Protein AF-A0A101GLT5-F1 (afdb_monomer)

Nearest PDB structures (foldseek):
  5gl3-assembly1_B  TM=8.221E-01  e=8.558E-07  Thermococcus onnurineus NA1
  4fc5-assembly3_C  TM=8.289E-01  e=1.499E-06  Thermococcus onnurineus NA1
  5gkx-assembly1_B  TM=8.636E-01  e=2.795E-06  Thermococcus onnurineus NA1
  5gl2-assembly3_E  TM=8.207E-01  e=1.499E-06  Thermococcus onnurineus NA1
  4dwz-assembly9_C  TM=8.161E-01  e=3.370E-06  Thermococcus onnurineus NA1

Sequence (194 aa):
MIDPSEPFKQVIPVVASDRCGRSLPRLCSPARFYEASALLEASFRPVIVTGFYVPSAGAPESDGPAGAAVLARAMKLAGRQLIVATDRWNERAVKACCQVMEVDEVLVTDEGSSVLDKRPDLVVFVERLGRACDGRYYNMRGEERWPCLWTYPTGEPTPWPACCRAGSVNGLGILLKRSGPCSRPWSPPAPSTA

Structure (mmCIF, N/CA/C/O backbone):
data_AF-A0A101GLT5-F1
#
_entry.id   AF-A0A101GLT5-F1
#
loop_
_atom_site.group_PDB
_atom_site.id
_atom_site.type_symbol
_atom_site.label_atom_id
_atom_site.label_alt_id
_atom_site.label_comp_id
_atom_site.label_asym_id
_atom_site.label_entity_id
_atom_site.label_seq_id
_atom_site.pdbx_PDB_ins_code
_atom_site.Cartn_x
_atom_site.Cartn_y
_atom_site.Cartn_z
_atom_site.occupancy
_atom_site.B_iso_or_equiv
_atom_site.auth_seq_id
_atom_site.auth_comp_id
_atom_site.auth_asym_id
_atom_site.auth_atom_id
_atom_site.pdbx_PDB_model_num
ATOM 1 N N . MET A 1 1 ? 4.254 -2.516 25.212 1.00 52.97 1 MET A N 1
ATOM 2 C CA . MET A 1 1 ? 2.879 -1.982 25.131 1.00 52.97 1 MET A CA 1
ATOM 3 C C . MET A 1 1 ? 2.982 -0.636 24.428 1.00 52.97 1 MET A C 1
ATOM 5 O O . MET A 1 1 ? 3.839 0.151 24.821 1.00 52.97 1 MET A O 1
ATOM 9 N N . ILE A 1 2 ? 2.249 -0.429 23.333 1.00 63.78 2 ILE A N 1
ATOM 10 C CA . ILE A 1 2 ? 2.274 0.841 22.588 1.00 63.78 2 ILE A CA 1
ATOM 11 C C . ILE A 1 2 ? 1.513 1.868 23.427 1.00 63.78 2 ILE A C 1
ATOM 13 O O . ILE A 1 2 ? 0.388 1.584 23.829 1.00 63.78 2 ILE A O 1
ATOM 17 N N . ASP A 1 3 ? 2.133 3.008 23.732 1.00 70.50 3 ASP A N 1
ATOM 18 C CA . ASP A 1 3 ? 1.449 4.124 24.389 1.00 70.50 3 ASP A CA 1
ATOM 19 C C . ASP A 1 3 ? 0.502 4.777 23.368 1.00 70.50 3 ASP A C 1
ATOM 21 O O . ASP A 1 3 ? 0.986 5.315 22.367 1.00 70.50 3 ASP A O 1
ATOM 25 N N . PRO A 1 4 ? -0.827 4.718 23.566 1.00 68.81 4 PRO A N 1
ATOM 26 C CA . PRO A 1 4 ? -1.782 5.259 22.606 1.00 68.81 4 PRO A CA 1
ATOM 27 C C . PRO A 1 4 ? -1.752 6.792 22.519 1.00 68.81 4 PRO A C 1
ATOM 29 O O . PRO A 1 4 ? -2.264 7.338 21.546 1.00 68.81 4 PRO A O 1
ATOM 32 N N . SER A 1 5 ? -1.153 7.490 23.491 1.00 73.81 5 SER A N 1
ATOM 33 C CA . SER A 1 5 ? -0.993 8.950 23.455 1.00 73.81 5 SER A CA 1
ATOM 34 C C . SER A 1 5 ? 0.195 9.405 22.598 1.00 73.81 5 SER A C 1
ATOM 36 O O . SER A 1 5 ? 0.185 10.514 22.068 1.00 73.81 5 SER A O 1
ATOM 38 N N . GLU A 1 6 ? 1.185 8.530 22.395 1.00 79.75 6 GLU A N 1
ATOM 39 C CA . GLU A 1 6 ? 2.363 8.780 21.557 1.00 79.75 6 GLU A CA 1
ATOM 40 C C . GLU A 1 6 ? 2.681 7.565 20.657 1.00 79.75 6 GLU A C 1
ATOM 42 O O . GLU A 1 6 ? 3.781 6.996 20.724 1.00 79.75 6 GLU A O 1
ATOM 47 N N . PRO A 1 7 ? 1.756 7.145 19.772 1.00 76.69 7 PRO A N 1
ATOM 48 C CA . PRO A 1 7 ? 1.865 5.875 19.048 1.00 76.69 7 PRO A CA 1
ATOM 49 C C . PRO A 1 7 ? 3.118 5.804 18.161 1.00 76.69 7 PRO A C 1
ATOM 51 O O . PRO A 1 7 ? 3.726 4.744 17.994 1.00 76.69 7 PRO A O 1
ATOM 54 N N . PHE A 1 8 ? 3.571 6.945 17.637 1.00 84.69 8 PHE A N 1
ATOM 55 C CA . PHE A 1 8 ? 4.730 7.010 16.748 1.00 84.69 8 PHE A CA 1
ATOM 56 C C . PHE A 1 8 ? 6.083 7.038 17.460 1.00 84.69 8 PHE A C 1
ATOM 58 O O . PHE A 1 8 ? 7.105 6.813 16.810 1.00 84.69 8 PHE A O 1
ATOM 65 N N . LYS A 1 9 ? 6.117 7.231 18.784 1.00 83.19 9 LYS A N 1
ATOM 66 C CA . LYS A 1 9 ? 7.364 7.251 19.566 1.00 83.19 9 LYS A CA 1
ATOM 67 C C . LYS A 1 9 ? 8.115 5.922 19.510 1.00 83.19 9 LYS A C 1
ATOM 69 O O . LYS A 1 9 ? 9.338 5.907 19.573 1.00 83.19 9 LYS A O 1
ATOM 74 N N . GLN A 1 10 ? 7.388 4.814 19.352 1.00 81.56 10 GLN A N 1
ATOM 75 C CA . GLN A 1 10 ? 7.966 3.473 19.216 1.00 81.56 10 GLN A CA 1
ATOM 76 C C . GLN A 1 1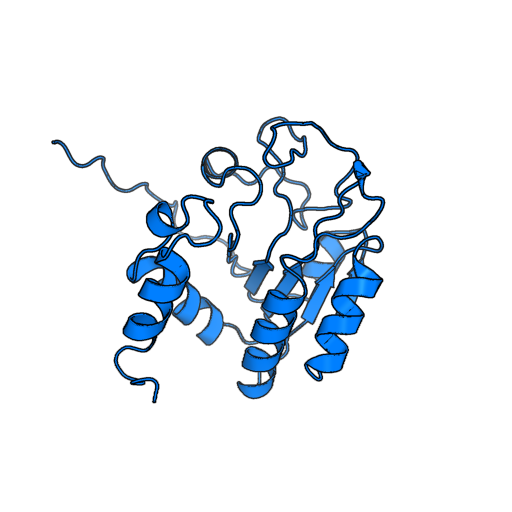0 ? 8.191 3.073 17.748 1.00 81.56 10 GLN A C 1
ATOM 78 O O . GLN A 1 10 ? 9.117 2.322 17.455 1.00 81.56 10 GLN A O 1
ATOM 83 N N . VAL A 1 11 ? 7.382 3.592 16.817 1.00 82.88 11 VAL A N 1
ATOM 84 C CA . VAL A 1 11 ? 7.443 3.231 15.388 1.00 82.88 11 VAL A CA 1
ATOM 85 C C . VAL A 1 11 ? 8.560 3.975 14.659 1.00 82.88 11 VAL A C 1
ATOM 87 O O . VAL A 1 11 ? 9.334 3.360 13.927 1.00 82.88 11 VAL A O 1
ATOM 90 N N . ILE A 1 12 ? 8.684 5.288 14.871 1.00 85.19 12 ILE A N 1
ATOM 91 C CA . ILE A 1 12 ? 9.649 6.125 14.145 1.00 85.19 12 ILE A CA 1
ATOM 92 C C . ILE A 1 12 ? 11.091 5.649 14.342 1.00 85.19 12 ILE A C 1
ATOM 94 O O . ILE A 1 12 ? 11.779 5.532 13.333 1.00 85.19 12 ILE A O 1
ATOM 98 N N . PRO A 1 13 ? 11.566 5.297 15.555 1.00 87.31 13 PRO A N 1
ATOM 99 C CA . PRO A 1 13 ? 12.925 4.781 15.723 1.00 87.31 13 PRO A CA 1
ATOM 100 C C . PRO A 1 13 ? 13.197 3.496 14.933 1.00 87.31 13 PRO A C 1
ATOM 102 O O . PRO A 1 13 ? 14.324 3.271 14.501 1.00 87.31 13 PRO A O 1
ATOM 105 N N . VAL A 1 14 ? 12.178 2.657 14.716 1.00 84.75 14 VAL A N 1
ATOM 106 C CA . VAL A 1 14 ? 12.314 1.427 13.925 1.00 84.75 14 VAL A CA 1
ATOM 107 C C . VAL A 1 14 ? 12.411 1.761 12.440 1.00 84.75 14 VAL A C 1
ATOM 109 O O . VAL A 1 14 ? 13.334 1.294 11.775 1.00 84.75 14 VAL A O 1
ATOM 112 N N . VAL A 1 15 ? 11.518 2.604 11.918 1.00 81.25 15 VAL A N 1
ATOM 113 C CA . VAL A 1 15 ? 11.525 2.988 10.493 1.00 81.25 15 VAL A CA 1
ATOM 114 C C . VAL A 1 15 ? 12.767 3.824 10.153 1.00 81.25 15 VAL A C 1
ATOM 116 O O . VAL A 1 15 ? 13.449 3.566 9.163 1.00 81.25 15 VAL A O 1
ATOM 119 N N . ALA A 1 16 ? 13.126 4.770 11.021 1.00 82.81 16 ALA A N 1
ATOM 120 C CA . ALA A 1 16 ? 14.310 5.616 10.900 1.00 82.81 16 ALA A CA 1
ATOM 121 C C . ALA A 1 16 ? 15.609 4.920 11.347 1.00 82.81 16 ALA A C 1
ATOM 123 O O . ALA A 1 16 ? 16.654 5.560 11.402 1.00 82.81 16 ALA A O 1
ATOM 124 N N . SER A 1 17 ? 15.590 3.620 11.654 1.00 83.31 17 SER A N 1
ATOM 125 C CA . SER A 1 17 ? 16.832 2.880 11.925 1.00 83.31 17 SER A CA 1
ATOM 126 C C . SER A 1 17 ? 17.682 2.666 10.670 1.00 83.31 17 SER A C 1
ATOM 128 O O . SER A 1 17 ? 18.833 2.257 10.776 1.00 83.31 17 SER A O 1
ATOM 130 N N . ASP A 1 18 ? 17.100 2.901 9.488 1.00 79.56 18 ASP A N 1
ATOM 131 C CA . ASP A 1 18 ? 17.714 2.721 8.171 1.00 79.56 18 ASP A CA 1
ATOM 132 C C . ASP A 1 18 ? 18.431 1.380 7.979 1.00 79.56 18 ASP A C 1
ATOM 134 O O . ASP A 1 18 ? 19.389 1.279 7.219 1.00 79.56 18 ASP A O 1
ATOM 138 N N . ARG A 1 19 ? 17.952 0.311 8.627 1.00 78.50 19 ARG A N 1
ATOM 139 C CA . ARG A 1 19 ? 18.536 -1.039 8.492 1.00 78.50 19 ARG A CA 1
ATOM 140 C C . ARG A 1 19 ? 18.603 -1.527 7.041 1.00 78.50 19 ARG A C 1
ATOM 142 O O . ARG A 1 19 ? 19.403 -2.398 6.728 1.00 78.50 19 ARG A O 1
ATOM 149 N N . CYS A 1 20 ? 17.760 -0.972 6.173 1.00 71.44 20 CYS A N 1
ATOM 150 C CA . CYS A 1 20 ? 17.723 -1.261 4.743 1.00 71.44 20 CYS A CA 1
ATOM 151 C C . CYS A 1 20 ? 18.688 -0.412 3.891 1.00 71.44 20 CYS A C 1
ATOM 153 O O . CYS A 1 20 ? 18.813 -0.680 2.699 1.00 71.44 20 CYS A O 1
ATOM 155 N N . GLY A 1 21 ? 19.355 0.600 4.465 1.00 73.62 21 GLY A N 1
ATOM 156 C CA . GLY A 1 21 ? 20.303 1.470 3.761 1.00 73.62 21 GLY A CA 1
ATOM 157 C C . GLY A 1 21 ? 19.666 2.354 2.685 1.00 73.62 21 GLY A C 1
ATOM 158 O O . GLY A 1 21 ? 20.317 2.684 1.695 1.00 73.62 21 GLY A O 1
ATOM 159 N N . ARG A 1 22 ? 18.387 2.718 2.842 1.00 69.75 22 ARG A N 1
ATOM 160 C CA . ARG A 1 22 ? 17.609 3.473 1.841 1.00 69.75 22 ARG A CA 1
ATOM 161 C C . ARG A 1 22 ? 17.399 4.933 2.231 1.00 69.75 22 ARG A C 1
ATOM 163 O O . ARG A 1 22 ? 16.567 5.618 1.642 1.00 69.75 22 ARG A O 1
ATOM 170 N N . SER A 1 23 ? 18.148 5.436 3.214 1.00 78.00 23 SER A N 1
ATOM 171 C CA . SER A 1 23 ? 18.022 6.808 3.707 1.00 78.00 23 SER A CA 1
ATOM 172 C C . SER A 1 23 ? 16.602 7.155 4.178 1.00 78.00 23 SER A C 1
ATOM 174 O O . SER A 1 23 ? 16.204 8.325 4.149 1.00 78.00 23 SER A O 1
ATOM 176 N N . LEU A 1 24 ? 15.858 6.163 4.689 1.00 72.38 24 LEU A N 1
ATOM 177 C CA . LEU A 1 24 ? 14.532 6.358 5.292 1.00 72.38 24 LEU A CA 1
ATOM 178 C C . LEU A 1 24 ? 14.484 7.440 6.390 1.00 72.38 24 LEU A C 1
ATOM 180 O O . LEU A 1 24 ? 13.464 8.131 6.467 1.00 72.38 24 LEU A O 1
ATOM 184 N N . PRO A 1 25 ? 15.545 7.691 7.192 1.00 78.62 25 PRO A N 1
ATOM 185 C CA . PRO A 1 25 ? 15.532 8.764 8.186 1.00 78.62 25 PRO A CA 1
ATOM 186 C C . PRO A 1 25 ? 15.252 10.141 7.584 1.00 78.62 25 PRO A C 1
ATOM 188 O O . PRO A 1 25 ? 14.633 10.976 8.233 1.00 78.62 25 PRO A O 1
ATOM 191 N N . ARG A 1 26 ? 15.638 10.379 6.321 1.00 77.50 26 ARG A N 1
ATOM 192 C CA . ARG A 1 26 ? 15.366 11.647 5.618 1.00 77.50 26 ARG A CA 1
ATOM 193 C C . ARG A 1 26 ? 13.883 11.845 5.305 1.00 77.50 26 ARG A C 1
ATOM 195 O O . ARG A 1 26 ? 13.445 12.962 5.028 1.00 77.50 26 ARG A O 1
ATOM 202 N N . LEU A 1 27 ? 13.118 10.757 5.295 1.00 71.81 27 LEU A N 1
ATOM 203 C CA . LEU A 1 27 ? 11.690 10.757 5.007 1.00 71.81 27 LEU A CA 1
ATOM 204 C C . LEU A 1 27 ? 10.837 10.662 6.279 1.00 71.81 27 LEU A C 1
ATOM 206 O O . LEU A 1 27 ? 9.679 11.083 6.252 1.00 71.81 27 LEU A O 1
ATOM 210 N N . CYS A 1 28 ? 11.420 10.196 7.385 1.00 76.25 28 CYS A N 1
ATOM 211 C CA . CYS A 1 28 ? 10.752 10.020 8.667 1.00 76.25 28 CYS A CA 1
ATOM 212 C C . CYS A 1 28 ? 10.676 11.330 9.457 1.00 76.25 28 CYS A C 1
ATOM 214 O O . CYS A 1 28 ? 11.670 11.795 10.009 1.00 76.25 28 CYS A O 1
ATOM 216 N N . SER A 1 29 ? 9.476 11.894 9.583 1.00 81.50 29 SER A N 1
ATOM 217 C CA . SER A 1 29 ? 9.197 12.950 10.559 1.00 81.50 29 SER A CA 1
ATOM 218 C C . SER A 1 29 ? 7.908 12.642 11.321 1.00 81.50 29 SER A C 1
ATOM 220 O O . SER A 1 29 ? 6.952 12.170 10.701 1.00 81.50 29 SER A O 1
ATOM 222 N N . PRO A 1 30 ? 7.828 12.927 12.637 1.00 84.12 30 PRO A N 1
ATOM 223 C CA . PRO A 1 30 ? 6.593 12.743 13.398 1.00 84.12 30 PRO A CA 1
ATOM 224 C C . PRO A 1 30 ? 5.382 13.400 12.738 1.00 84.12 30 PRO A C 1
ATOM 226 O O . PRO A 1 30 ? 4.341 12.765 12.608 1.00 84.12 30 PRO A O 1
ATOM 229 N N . ALA A 1 31 ? 5.547 14.626 12.232 1.00 83.88 31 ALA A N 1
ATOM 230 C CA . ALA A 1 31 ? 4.497 15.354 11.526 1.00 83.88 31 ALA A CA 1
ATOM 231 C C . ALA A 1 31 ? 3.902 14.551 10.355 1.00 83.88 31 ALA A C 1
ATOM 233 O O . ALA A 1 31 ? 2.687 14.421 10.272 1.00 83.88 31 ALA A O 1
ATOM 234 N N . ARG A 1 32 ? 4.735 13.925 9.510 1.00 81.62 32 ARG A N 1
ATOM 235 C CA . ARG A 1 32 ? 4.256 13.113 8.377 1.00 81.62 32 ARG A CA 1
ATOM 236 C C . ARG A 1 32 ? 3.480 11.876 8.816 1.00 81.62 32 ARG A C 1
ATOM 238 O O . ARG A 1 32 ? 2.510 11.508 8.163 1.00 81.62 32 ARG A O 1
ATOM 245 N N . PHE A 1 33 ? 3.899 11.235 9.906 1.00 83.56 33 PHE A N 1
ATOM 246 C CA . PHE A 1 33 ? 3.181 10.083 10.453 1.00 83.56 33 PHE A CA 1
ATOM 247 C C . PHE A 1 33 ? 1.809 10.491 11.002 1.00 83.56 33 PHE A C 1
ATOM 249 O O . PHE A 1 33 ? 0.818 9.832 10.693 1.00 83.56 33 PHE A O 1
ATOM 256 N N . TYR A 1 34 ? 1.729 11.603 11.741 1.00 84.00 34 TYR A N 1
ATOM 257 C CA . TYR A 1 34 ? 0.453 12.136 12.224 1.00 84.00 34 TYR A CA 1
ATOM 258 C C . TYR A 1 34 ? -0.467 12.573 11.077 1.00 84.00 34 TYR A C 1
ATOM 260 O O . TYR A 1 34 ? -1.646 12.228 11.085 1.00 84.00 34 TYR A O 1
ATOM 268 N N . GLU A 1 35 ? 0.058 13.267 10.064 1.00 84.69 35 GLU A N 1
ATOM 269 C CA . GLU A 1 35 ? -0.705 13.660 8.871 1.00 84.69 35 GLU A CA 1
ATOM 270 C C . GLU A 1 35 ? -1.263 12.441 8.124 1.00 84.69 35 GLU A C 1
ATOM 272 O O . GLU A 1 35 ? -2.448 12.409 7.785 1.00 84.69 35 GLU A O 1
ATOM 277 N N . ALA A 1 36 ? -0.436 11.413 7.907 1.00 85.06 36 ALA A N 1
ATOM 278 C CA . ALA A 1 36 ? -0.875 10.174 7.277 1.00 85.06 36 ALA A CA 1
ATOM 279 C C . ALA A 1 36 ? -1.948 9.462 8.116 1.00 85.06 36 ALA A C 1
ATOM 281 O O . ALA A 1 36 ? -2.968 9.054 7.563 1.00 85.06 36 ALA A O 1
ATOM 282 N N . SER A 1 37 ? -1.765 9.364 9.439 1.00 87.31 37 SER A N 1
ATOM 283 C CA . SER A 1 37 ? -2.755 8.766 10.350 1.00 87.31 37 SER A CA 1
ATOM 284 C C . SER A 1 37 ? -4.093 9.485 10.280 1.00 87.31 37 SER A C 1
ATOM 286 O O . SER A 1 37 ? -5.118 8.846 10.070 1.00 87.31 37 SER A O 1
ATOM 288 N N . ALA A 1 38 ? -4.087 10.817 10.365 1.00 86.50 38 ALA A N 1
ATOM 289 C CA . ALA A 1 38 ? -5.304 11.621 10.335 1.00 86.50 38 ALA A CA 1
ATOM 290 C C . ALA A 1 38 ? -6.093 11.427 9.029 1.00 86.50 38 ALA A C 1
ATOM 292 O O . ALA A 1 38 ? -7.322 11.353 9.033 1.00 86.50 38 ALA A O 1
ATOM 293 N N . LEU A 1 39 ? -5.394 11.310 7.898 1.00 87.25 39 LEU A N 1
ATOM 294 C CA . LEU A 1 39 ? -6.019 11.044 6.604 1.00 87.25 39 LEU A CA 1
ATOM 295 C C . LEU A 1 39 ? -6.605 9.629 6.524 1.00 87.25 39 LEU A C 1
ATOM 297 O O . LEU A 1 39 ? -7.715 9.467 6.015 1.00 87.25 39 LEU A O 1
ATOM 301 N N . LEU A 1 40 ? -5.898 8.624 7.051 1.00 89.75 40 LEU A N 1
ATOM 302 C CA . LEU A 1 40 ? -6.390 7.246 7.137 1.00 89.75 40 LEU A CA 1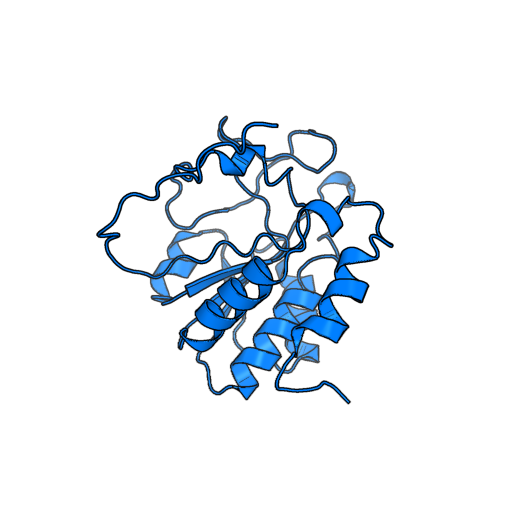
ATOM 303 C C . LEU A 1 40 ? -7.623 7.152 8.057 1.00 89.75 40 LEU A C 1
ATOM 305 O O . LEU A 1 40 ? -8.623 6.545 7.686 1.00 89.75 40 LEU A O 1
ATOM 309 N N . GLU A 1 41 ? -7.602 7.813 9.214 1.00 91.06 41 GLU A N 1
ATOM 310 C CA . GLU A 1 41 ? -8.716 7.847 10.171 1.00 91.06 41 GLU A CA 1
ATOM 311 C C . GLU A 1 41 ? -9.966 8.537 9.608 1.00 91.06 41 GLU A C 1
ATOM 313 O O . GLU A 1 41 ? -11.096 8.113 9.883 1.00 91.06 41 GLU A O 1
ATOM 318 N N . ALA A 1 42 ? -9.777 9.576 8.794 1.00 90.50 42 ALA A N 1
ATOM 319 C CA . ALA A 1 42 ? -10.859 10.314 8.149 1.00 90.50 42 ALA A CA 1
ATOM 320 C C . ALA A 1 42 ? -11.474 9.588 6.937 1.00 90.50 42 ALA A C 1
ATOM 322 O O . ALA A 1 42 ? -12.521 10.017 6.446 1.00 90.50 42 ALA A O 1
ATOM 323 N N . SER A 1 43 ? -10.840 8.523 6.437 1.00 91.56 43 SER A N 1
ATOM 324 C CA . SER A 1 43 ? -11.279 7.769 5.259 1.00 91.56 43 SER A CA 1
ATOM 325 C C . SER A 1 43 ? -12.206 6.618 5.642 1.00 91.56 43 SER A C 1
ATOM 327 O O . SER A 1 43 ? -11.910 5.822 6.530 1.00 91.56 43 SER A O 1
ATOM 329 N N . PHE A 1 44 ? -13.346 6.508 4.969 1.00 95.94 44 PHE A N 1
ATOM 330 C CA . PHE A 1 44 ? -14.266 5.380 5.091 1.00 95.94 44 PHE A CA 1
ATOM 331 C C . PHE A 1 44 ? -14.073 4.348 3.974 1.00 95.94 44 PHE A C 1
ATOM 333 O O . PHE A 1 44 ? -14.232 3.153 4.227 1.00 95.94 44 PHE A O 1
ATOM 340 N N . ARG A 1 45 ? -13.707 4.791 2.763 1.00 95.38 45 ARG A N 1
ATOM 341 C CA . ARG A 1 45 ? -13.476 3.945 1.579 1.00 95.38 45 ARG A CA 1
ATOM 342 C C . ARG A 1 45 ? -12.084 4.145 0.970 1.00 95.38 45 ARG A C 1
ATOM 344 O O . ARG A 1 45 ? -11.978 4.661 -0.150 1.00 95.38 45 ARG A O 1
ATOM 351 N N . PRO A 1 46 ? -11.012 3.733 1.669 1.00 94.38 46 PRO A N 1
ATOM 352 C CA . PRO A 1 46 ? -9.672 3.813 1.117 1.00 94.38 46 PRO A CA 1
ATOM 353 C C . PRO A 1 46 ? -9.446 2.734 0.050 1.00 94.38 46 PRO A C 1
ATOM 355 O O . PRO A 1 46 ? -9.800 1.570 0.241 1.00 94.38 46 PRO A O 1
ATOM 358 N N . VAL A 1 47 ? -8.777 3.093 -1.046 1.00 95.75 47 VAL A N 1
ATOM 359 C CA . VAL A 1 47 ? -8.162 2.123 -1.963 1.00 95.75 47 VAL A CA 1
ATOM 360 C C . VAL A 1 47 ? -6.654 2.119 -1.744 1.00 95.75 47 VAL A C 1
ATOM 362 O O . VAL A 1 47 ? -5.998 3.146 -1.910 1.00 95.75 47 VAL A O 1
ATOM 365 N N . ILE A 1 48 ? -6.098 0.961 -1.398 1.00 95.50 48 ILE A N 1
ATOM 366 C CA . ILE A 1 48 ? -4.660 0.760 -1.204 1.00 95.50 48 ILE A CA 1
ATOM 367 C C . ILE A 1 48 ? -4.088 0.132 -2.473 1.00 95.50 48 ILE A C 1
ATOM 369 O O . ILE A 1 48 ? -4.358 -1.024 -2.772 1.00 95.50 48 ILE A O 1
ATOM 373 N N . VAL A 1 49 ? -3.295 0.886 -3.224 1.00 94.25 49 VAL A N 1
ATOM 374 C CA . VAL A 1 49 ? -2.643 0.451 -4.459 1.00 94.25 49 VAL A CA 1
ATOM 375 C C . VAL A 1 49 ? -1.233 -0.039 -4.149 1.00 94.25 49 VAL A C 1
ATOM 377 O O . VAL A 1 49 ? -0.432 0.699 -3.575 1.00 94.25 49 VAL A O 1
ATOM 380 N N . THR A 1 50 ? -0.900 -1.260 -4.562 1.00 93.88 50 THR A N 1
ATOM 381 C CA . THR A 1 50 ? 0.434 -1.835 -4.349 1.00 93.88 50 THR A CA 1
ATOM 382 C C . THR A 1 50 ? 0.893 -2.707 -5.513 1.00 93.88 50 THR A C 1
ATOM 384 O O . THR A 1 50 ? 0.089 -3.138 -6.344 1.00 93.88 50 THR A O 1
ATOM 387 N N . GLY A 1 51 ? 2.194 -2.977 -5.560 1.00 90.12 51 GLY A N 1
ATOM 388 C CA . GLY A 1 51 ? 2.818 -3.897 -6.498 1.00 90.12 51 GLY A CA 1
ATOM 389 C C . GLY A 1 51 ? 3.845 -3.197 -7.374 1.00 90.12 51 GLY A C 1
ATOM 390 O O . GLY A 1 51 ? 3.548 -2.191 -8.028 1.00 90.12 51 GLY A O 1
ATOM 391 N N . PHE A 1 52 ? 5.032 -3.787 -7.433 1.00 88.06 52 PHE A N 1
ATOM 392 C CA . PHE A 1 52 ? 6.125 -3.380 -8.295 1.00 88.06 52 PHE A CA 1
ATOM 393 C C . PHE A 1 52 ? 6.695 -4.628 -8.967 1.00 88.06 52 PHE A C 1
ATOM 395 O O . PHE A 1 52 ? 7.289 -5.476 -8.317 1.00 88.06 52 PHE A O 1
ATOM 402 N N . TYR A 1 53 ? 6.506 -4.763 -10.278 1.00 86.81 53 TYR A N 1
ATOM 403 C CA . TYR A 1 53 ? 7.071 -5.888 -11.017 1.00 86.81 53 TYR A CA 1
ATOM 404 C C . TYR A 1 53 ? 8.522 -5.599 -11.414 1.00 86.81 53 TYR A C 1
ATOM 406 O O . TYR A 1 53 ? 8.822 -4.511 -11.910 1.00 86.81 53 TYR A O 1
ATOM 414 N N . VAL A 1 54 ? 9.415 -6.578 -11.247 1.00 83.81 54 VAL A N 1
ATOM 415 C CA . VAL A 1 54 ? 10.840 -6.463 -11.579 1.00 83.81 54 VAL A CA 1
ATOM 416 C C . VAL A 1 54 ? 11.158 -7.348 -12.796 1.00 83.81 54 VAL A C 1
ATOM 418 O O . VAL A 1 54 ? 11.451 -8.534 -12.635 1.00 83.81 54 VAL A O 1
ATOM 421 N N . PRO A 1 55 ? 11.187 -6.795 -14.031 1.00 81.56 55 PRO A N 1
ATOM 422 C CA . PRO A 1 55 ? 11.364 -7.586 -15.255 1.00 81.56 55 PRO A CA 1
ATOM 423 C C . PRO A 1 55 ? 12.595 -8.496 -15.275 1.00 81.56 55 PRO A C 1
ATOM 425 O O . PRO A 1 55 ? 12.495 -9.647 -15.676 1.00 81.56 55 PRO A O 1
ATOM 428 N N . SER A 1 56 ? 13.746 -8.016 -14.794 1.00 81.19 56 SER A N 1
ATOM 429 C CA . SER A 1 56 ? 14.984 -8.812 -14.741 1.00 81.19 56 SER A CA 1
ATOM 430 C C . SER A 1 56 ? 14.910 -10.022 -13.811 1.00 81.19 56 SER A C 1
ATOM 432 O O . SER A 1 56 ? 15.709 -10.934 -13.966 1.00 81.19 56 SER A O 1
ATOM 434 N N . ALA A 1 57 ? 14.006 -10.008 -12.830 1.00 85.31 57 ALA A N 1
ATOM 435 C CA . ALA A 1 57 ? 13.767 -11.136 -11.935 1.00 85.31 57 ALA A CA 1
ATOM 436 C C . ALA A 1 57 ? 12.601 -12.017 -12.416 1.00 85.31 57 ALA A C 1
ATOM 438 O O . ALA A 1 57 ? 12.391 -13.095 -11.870 1.00 85.31 57 ALA A O 1
ATOM 439 N N . GLY A 1 58 ? 11.823 -11.557 -13.406 1.00 88.19 58 GLY A N 1
ATOM 440 C CA . GLY A 1 58 ? 10.599 -12.230 -13.840 1.00 88.19 58 GLY A CA 1
ATOM 441 C C . GLY A 1 58 ? 9.546 -12.352 -12.732 1.00 88.19 58 GLY A C 1
ATOM 442 O O . GLY A 1 58 ? 8.747 -13.285 -12.757 1.00 88.19 58 GLY A O 1
ATOM 443 N N . ALA A 1 59 ? 9.578 -11.463 -11.731 1.00 89.56 59 ALA A N 1
ATOM 444 C CA . ALA A 1 59 ? 8.797 -11.598 -10.506 1.00 89.56 59 ALA A CA 1
ATOM 445 C C . ALA A 1 59 ? 8.383 -10.236 -9.912 1.00 89.56 59 ALA A C 1
ATOM 447 O O . ALA A 1 59 ? 9.066 -9.231 -10.141 1.00 89.56 59 ALA A O 1
ATOM 448 N N . PRO A 1 60 ? 7.284 -10.192 -9.133 1.00 90.00 60 PRO A N 1
ATOM 449 C CA . PRO A 1 60 ? 6.973 -9.078 -8.242 1.00 90.00 60 PRO A CA 1
ATOM 450 C C . PRO A 1 60 ? 8.077 -8.844 -7.215 1.00 90.00 60 PRO A C 1
ATOM 452 O O . PRO A 1 60 ? 8.669 -9.793 -6.700 1.00 90.00 60 PRO A O 1
ATOM 455 N N . GLU A 1 61 ? 8.295 -7.582 -6.875 1.00 86.94 61 GLU A N 1
ATOM 456 C CA . GLU A 1 61 ? 9.010 -7.201 -5.670 1.00 86.94 61 GLU A CA 1
ATOM 457 C C . GLU A 1 61 ? 8.227 -7.675 -4.438 1.00 86.94 61 GLU A C 1
ATOM 459 O O . GLU A 1 61 ? 6.993 -7.725 -4.413 1.00 86.94 61 GLU A O 1
ATOM 464 N N . SER A 1 62 ? 8.982 -8.072 -3.422 1.00 86.56 62 SER A N 1
ATOM 465 C CA . SER A 1 62 ? 8.453 -8.543 -2.144 1.00 86.56 62 SER A CA 1
ATOM 466 C C . SER A 1 62 ? 8.058 -7.391 -1.219 1.00 86.56 62 SER A C 1
ATOM 468 O O . SER A 1 62 ? 7.154 -7.532 -0.391 1.00 86.56 62 SER A O 1
ATOM 470 N N . ASP A 1 63 ? 8.725 -6.249 -1.381 1.00 83.38 63 ASP A N 1
ATOM 471 C CA . ASP A 1 63 ? 8.389 -4.997 -0.722 1.00 83.38 63 ASP A CA 1
ATOM 472 C C . ASP A 1 63 ? 7.067 -4.450 -1.286 1.00 83.38 63 ASP A C 1
ATOM 474 O O . ASP A 1 63 ? 6.841 -4.458 -2.496 1.00 83.38 63 ASP A O 1
ATOM 478 N N . GLY A 1 64 ? 6.152 -4.030 -0.411 1.00 90.06 64 GLY A N 1
ATOM 479 C CA . GLY A 1 64 ? 4.815 -3.566 -0.797 1.00 90.06 64 GLY A CA 1
ATOM 480 C C . GLY A 1 64 ? 3.658 -4.480 -0.391 1.00 90.06 64 GLY A C 1
ATOM 481 O O . GLY A 1 64 ? 2.942 -4.118 0.549 1.00 90.06 64 GLY A O 1
ATOM 482 N N . PRO A 1 65 ? 3.448 -5.645 -1.045 1.00 94.50 65 PRO A N 1
ATOM 483 C CA . PRO A 1 65 ? 2.263 -6.485 -0.843 1.00 94.50 65 PRO A CA 1
ATOM 484 C C . PRO A 1 65 ? 1.964 -6.814 0.624 1.00 94.50 65 PRO A C 1
ATOM 486 O O . PRO A 1 65 ? 0.822 -6.690 1.068 1.00 94.50 65 PRO A O 1
ATOM 489 N N . ALA A 1 66 ? 2.992 -7.162 1.403 1.00 94.50 66 ALA A N 1
ATOM 490 C CA . ALA A 1 66 ? 2.834 -7.457 2.825 1.00 94.50 66 ALA A CA 1
ATOM 491 C C . ALA A 1 66 ? 2.412 -6.215 3.631 1.00 94.50 66 ALA A C 1
ATOM 493 O O . ALA A 1 66 ? 1.477 -6.282 4.428 1.00 94.50 66 ALA A O 1
ATOM 494 N N . GLY A 1 67 ? 3.049 -5.063 3.393 1.00 93.00 67 GLY A N 1
ATOM 495 C CA . GLY A 1 67 ? 2.709 -3.803 4.063 1.00 93.00 67 GLY A CA 1
ATOM 496 C C . GLY A 1 67 ? 1.302 -3.311 3.714 1.00 93.00 67 GLY A C 1
ATOM 497 O O . GLY A 1 67 ? 0.560 -2.875 4.595 1.00 93.00 67 GLY A O 1
ATOM 498 N N . ALA A 1 68 ? 0.900 -3.450 2.450 1.00 95.88 68 ALA A N 1
ATOM 499 C CA . ALA A 1 68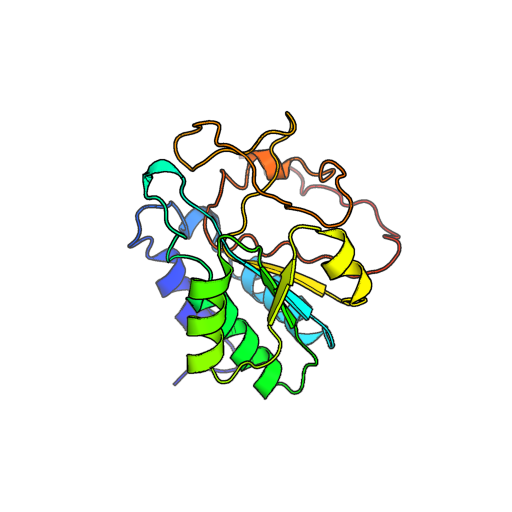 ? -0.444 -3.126 1.986 1.00 95.88 68 ALA A CA 1
ATOM 500 C C . ALA A 1 68 ? -1.507 -4.020 2.641 1.00 95.88 68 ALA A C 1
ATOM 502 O O . ALA A 1 68 ? -2.524 -3.511 3.105 1.00 95.88 68 ALA A O 1
ATOM 503 N N . ALA A 1 69 ? -1.255 -5.329 2.741 1.00 97.44 69 ALA A N 1
ATOM 504 C CA . ALA A 1 69 ? -2.164 -6.268 3.395 1.00 97.44 69 ALA A CA 1
ATOM 505 C C . ALA A 1 69 ? -2.299 -6.000 4.907 1.00 97.44 69 ALA A C 1
ATOM 507 O O . ALA A 1 69 ? -3.402 -6.070 5.448 1.00 97.44 69 ALA A O 1
ATOM 508 N N . VAL A 1 70 ? -1.208 -5.631 5.592 1.00 96.69 70 VAL A N 1
ATOM 509 C CA . VAL A 1 70 ? -1.241 -5.222 7.009 1.00 96.69 70 VAL A CA 1
ATOM 510 C C . VAL A 1 70 ? -2.056 -3.941 7.200 1.00 96.69 70 VAL A C 1
ATOM 512 O O . VAL A 1 70 ? -2.917 -3.889 8.081 1.00 96.69 70 VAL A O 1
ATOM 515 N N . LEU A 1 71 ? -1.837 -2.927 6.358 1.00 95.44 71 LEU A N 1
ATOM 516 C CA . LEU A 1 71 ? -2.616 -1.688 6.399 1.00 95.44 71 LEU A CA 1
ATOM 517 C C . LEU A 1 71 ? -4.102 -1.948 6.105 1.00 95.44 71 LEU A C 1
ATOM 519 O O . LEU A 1 71 ? -4.974 -1.415 6.790 1.00 95.44 71 LEU A O 1
ATOM 523 N N . ALA A 1 72 ? -4.394 -2.809 5.130 1.00 97.56 72 ALA A N 1
ATOM 524 C CA . ALA A 1 72 ? -5.749 -3.224 4.800 1.00 97.56 72 ALA A CA 1
ATOM 525 C C . ALA A 1 72 ? -6.425 -3.939 5.981 1.00 97.56 72 ALA A C 1
ATOM 527 O O . ALA A 1 72 ? -7.528 -3.568 6.370 1.00 97.56 72 ALA A O 1
ATOM 528 N N . ARG A 1 73 ? -5.755 -4.894 6.637 1.00 97.75 73 ARG A N 1
ATOM 529 C CA . ARG A 1 73 ? -6.270 -5.536 7.861 1.00 97.75 73 ARG A CA 1
ATOM 530 C C . ARG A 1 73 ? -6.616 -4.502 8.931 1.00 97.75 73 ARG A C 1
ATOM 532 O O . ARG A 1 73 ? -7.705 -4.564 9.496 1.00 97.75 73 ARG A O 1
ATOM 539 N N . ALA A 1 74 ? -5.725 -3.545 9.195 1.00 95.75 74 ALA A N 1
ATOM 540 C CA . ALA A 1 74 ? -5.962 -2.503 10.194 1.00 95.75 74 ALA A CA 1
ATOM 541 C C . ALA A 1 74 ? -7.212 -1.665 9.866 1.00 95.75 74 ALA A C 1
ATOM 543 O O . ALA A 1 74 ? -8.056 -1.440 10.732 1.00 95.75 74 ALA A O 1
ATOM 544 N N . MET A 1 75 ? -7.381 -1.282 8.601 1.00 95.88 75 MET A N 1
ATOM 545 C CA . MET A 1 75 ? -8.562 -0.560 8.119 1.00 95.88 75 MET A CA 1
ATOM 546 C C . MET A 1 75 ? -9.849 -1.396 8.199 1.00 95.88 75 MET A C 1
ATOM 548 O O . MET A 1 75 ? -10.884 -0.880 8.620 1.00 95.88 75 MET A O 1
ATOM 552 N N . LYS A 1 76 ? -9.793 -2.694 7.864 1.00 97.06 76 LYS A N 1
ATOM 553 C CA . LYS A 1 76 ? -10.925 -3.628 8.008 1.00 97.06 76 LYS A CA 1
ATOM 554 C C . LYS A 1 76 ? -11.365 -3.715 9.470 1.00 97.06 76 LYS A C 1
ATOM 556 O O . LYS A 1 76 ? -12.549 -3.578 9.763 1.00 97.06 76 LYS A O 1
ATOM 561 N N . LEU A 1 77 ? -10.413 -3.873 10.392 1.00 96.69 77 LEU A N 1
ATOM 562 C CA . LEU A 1 77 ? -10.672 -3.910 11.837 1.00 96.69 77 LEU A CA 1
ATOM 563 C C . LEU A 1 77 ? -11.221 -2.580 12.376 1.00 96.69 77 LEU A C 1
ATOM 565 O O . LEU A 1 77 ? -12.011 -2.582 13.315 1.00 96.69 77 LEU A O 1
ATOM 569 N N . ALA A 1 78 ? -10.862 -1.455 11.754 1.00 95.69 78 ALA A N 1
ATOM 570 C CA . ALA A 1 78 ? -11.413 -0.134 12.051 1.00 95.69 78 ALA A CA 1
ATOM 571 C C . ALA A 1 78 ? -12.780 0.141 11.381 1.00 95.69 78 ALA A C 1
ATOM 573 O O . ALA A 1 78 ? -13.234 1.287 11.375 1.00 95.69 78 ALA A O 1
ATOM 574 N N . GLY A 1 79 ? -13.423 -0.877 10.793 1.00 96.88 79 GLY A N 1
ATOM 575 C CA . GLY A 1 79 ? -14.764 -0.788 10.208 1.00 96.88 79 GLY A CA 1
ATOM 576 C C . GLY A 1 79 ? -14.833 -0.074 8.855 1.00 96.88 79 GLY A C 1
ATOM 577 O O . GLY A 1 79 ? -15.892 0.437 8.492 1.00 96.88 79 GLY A O 1
ATOM 578 N N . ARG A 1 80 ? -13.718 0.012 8.115 1.00 96.62 80 ARG A N 1
ATOM 579 C CA . ARG A 1 80 ? -13.651 0.720 6.824 1.00 96.62 80 ARG A CA 1
ATOM 580 C C . ARG A 1 80 ? -13.989 -0.199 5.649 1.00 96.62 80 ARG A C 1
ATOM 582 O O . ARG A 1 80 ? -13.651 -1.381 5.651 1.00 96.62 80 ARG A O 1
ATOM 589 N N . GLN A 1 81 ? -14.613 0.365 4.615 1.00 96.50 81 GLN A N 1
ATOM 590 C CA . GLN A 1 81 ? -14.905 -0.306 3.344 1.00 96.50 81 GLN A CA 1
ATOM 591 C C . GLN A 1 81 ? -13.729 -0.142 2.375 1.00 96.50 81 GLN A C 1
ATOM 593 O O . GLN A 1 81 ? -13.761 0.685 1.466 1.00 96.50 81 GLN A O 1
ATOM 598 N N . LEU A 1 82 ? -12.662 -0.900 2.596 1.00 96.06 82 LEU A N 1
ATOM 599 C CA . LEU A 1 82 ? -11.439 -0.783 1.804 1.00 96.06 82 LEU A CA 1
ATOM 600 C C . LEU A 1 82 ? -11.412 -1.707 0.584 1.00 96.06 82 LEU A C 1
ATOM 602 O O . LEU A 1 82 ? -12.081 -2.737 0.556 1.00 96.06 82 LEU A O 1
ATOM 606 N N . ILE A 1 83 ? -10.543 -1.373 -0.369 1.00 97.69 83 ILE A N 1
ATOM 607 C CA . ILE A 1 83 ? -10.128 -2.263 -1.462 1.00 97.69 83 ILE A CA 1
ATOM 608 C C . ILE A 1 83 ? -8.601 -2.237 -1.560 1.00 97.69 83 ILE A C 1
ATOM 610 O O . ILE A 1 83 ? -7.993 -1.167 -1.491 1.00 97.69 83 ILE A O 1
ATOM 614 N N . VAL A 1 84 ? -7.971 -3.393 -1.770 1.00 97.94 84 VAL A N 1
ATOM 615 C CA . VAL A 1 84 ? -6.567 -3.467 -2.198 1.00 97.94 84 VAL A CA 1
ATOM 616 C C . VAL A 1 84 ? -6.536 -3.588 -3.716 1.00 97.94 84 VAL A C 1
ATOM 618 O O . VAL A 1 84 ? -7.158 -4.480 -4.277 1.00 97.94 84 VAL A O 1
ATOM 621 N N . ALA A 1 85 ? -5.836 -2.693 -4.403 1.00 96.81 85 ALA A N 1
ATOM 622 C CA . ALA A 1 85 ? -5.733 -2.681 -5.855 1.00 96.81 85 ALA A CA 1
ATOM 623 C C . ALA A 1 85 ? -4.311 -3.011 -6.320 1.00 96.81 85 ALA A C 1
ATOM 625 O O . ALA A 1 85 ? -3.320 -2.550 -5.749 1.00 96.81 85 ALA A O 1
ATOM 626 N N . THR A 1 86 ? -4.212 -3.797 -7.386 1.00 95.50 86 THR A N 1
ATOM 627 C CA . THR A 1 86 ? -2.943 -4.147 -8.026 1.00 95.50 86 THR A CA 1
ATOM 628 C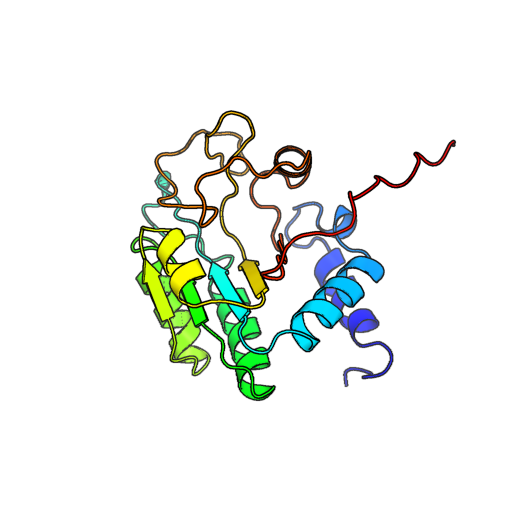 C . THR A 1 86 ? -3.147 -4.447 -9.512 1.00 95.50 86 THR A C 1
ATOM 630 O O . THR A 1 86 ? -4.274 -4.398 -10.004 1.00 95.50 86 THR A O 1
ATOM 633 N N . ASP A 1 87 ? -2.070 -4.756 -10.230 1.00 93.00 87 ASP A N 1
ATOM 634 C CA . ASP A 1 87 ? -2.121 -5.195 -11.628 1.00 93.00 87 ASP A CA 1
ATOM 635 C C . ASP A 1 87 ? -1.883 -6.703 -11.781 1.00 93.00 87 ASP A C 1
ATOM 637 O O . ASP A 1 87 ? -1.485 -7.395 -10.836 1.00 93.00 87 ASP A O 1
ATOM 641 N N . ARG A 1 88 ? -2.110 -7.224 -12.993 1.00 93.88 88 ARG A N 1
ATOM 642 C CA . ARG A 1 88 ? -1.982 -8.662 -13.279 1.00 93.88 88 ARG A CA 1
ATOM 643 C C . ARG A 1 88 ? -0.602 -9.254 -12.982 1.00 93.88 88 ARG A C 1
ATOM 645 O O . ARG A 1 88 ? -0.496 -10.449 -12.723 1.00 93.88 88 ARG A O 1
ATOM 652 N N . TRP A 1 89 ? 0.466 -8.453 -13.024 1.00 92.31 89 TRP A N 1
ATOM 653 C CA . TRP A 1 89 ? 1.823 -8.949 -12.776 1.00 92.31 89 TRP A CA 1
ATOM 654 C C . TRP A 1 89 ? 2.061 -9.216 -11.295 1.00 92.31 89 TRP A C 1
ATOM 656 O O . TRP A 1 89 ? 2.807 -10.125 -10.943 1.00 92.31 89 TRP A O 1
ATOM 666 N N . ASN A 1 90 ? 1.406 -8.439 -10.436 1.00 94.25 90 ASN A N 1
ATOM 667 C CA . ASN A 1 90 ? 1.549 -8.493 -8.986 1.00 94.25 90 ASN A CA 1
ATOM 668 C C . ASN A 1 90 ? 0.420 -9.283 -8.301 1.00 94.25 90 ASN A C 1
ATOM 670 O O . ASN A 1 90 ? 0.530 -9.599 -7.115 1.00 94.25 90 ASN A O 1
ATOM 674 N N . GLU A 1 91 ? -0.631 -9.652 -9.045 1.00 95.50 91 GLU A N 1
ATOM 675 C CA . GLU A 1 91 ? -1.832 -10.342 -8.560 1.00 95.50 91 GLU A CA 1
ATOM 676 C C . GLU A 1 91 ? -1.523 -11.482 -7.585 1.00 95.50 91 GLU A C 1
ATOM 678 O O . GLU A 1 91 ? -2.065 -11.510 -6.481 1.00 95.50 91 GLU A O 1
ATOM 683 N N . ARG A 1 92 ? -0.650 -12.421 -7.976 1.00 96.00 92 ARG A N 1
ATOM 684 C CA . ARG A 1 92 ? -0.365 -13.614 -7.162 1.00 96.00 92 ARG A CA 1
ATOM 685 C C . ARG A 1 92 ? 0.229 -13.254 -5.800 1.00 96.00 92 ARG A C 1
ATOM 687 O O . ARG A 1 92 ? -0.209 -13.800 -4.792 1.00 96.00 92 ARG A O 1
ATOM 694 N N . ALA A 1 93 ? 1.191 -12.332 -5.771 1.00 96.06 93 ALA A N 1
ATOM 695 C CA . ALA A 1 93 ? 1.842 -11.901 -4.536 1.00 96.06 93 ALA A CA 1
ATOM 696 C C . ALA A 1 93 ? 0.862 -11.144 -3.627 1.00 96.06 93 ALA A C 1
ATOM 698 O O . ALA A 1 93 ? 0.746 -11.447 -2.441 1.00 96.06 93 ALA A O 1
ATOM 699 N N . VAL A 1 94 ? 0.093 -10.210 -4.196 1.00 97.56 94 VAL A N 1
ATOM 700 C CA . VAL A 1 94 ? -0.871 -9.398 -3.440 1.00 97.56 94 VAL A CA 1
ATOM 701 C C . VAL A 1 94 ? -2.014 -10.245 -2.888 1.00 97.56 94 VAL A C 1
ATOM 703 O O . VAL A 1 94 ? -2.335 -10.114 -1.707 1.00 97.56 94 VAL A O 1
ATOM 706 N N . LYS A 1 95 ? -2.595 -11.150 -3.689 1.00 97.75 95 LYS A N 1
ATOM 707 C CA . LYS A 1 95 ? -3.652 -12.061 -3.222 1.00 97.75 95 LYS A CA 1
ATOM 708 C C . LYS A 1 95 ? -3.163 -12.970 -2.099 1.00 97.75 95 LYS A C 1
ATOM 710 O O . LYS A 1 95 ? -3.882 -13.127 -1.120 1.00 97.75 95 LYS A O 1
ATOM 715 N N . ALA A 1 96 ? -1.946 -13.509 -2.194 1.00 97.50 96 ALA A N 1
ATOM 716 C CA . ALA A 1 96 ? -1.376 -14.341 -1.135 1.00 97.50 96 ALA A CA 1
ATOM 717 C C . ALA A 1 96 ? -1.231 -13.570 0.190 1.00 97.50 96 ALA A C 1
ATOM 719 O O . ALA A 1 96 ? -1.664 -14.053 1.236 1.00 97.50 96 ALA A O 1
ATOM 720 N N . CYS A 1 97 ? -0.691 -12.345 0.154 1.00 98.06 97 CYS A N 1
ATOM 721 C CA . CYS A 1 97 ? -0.585 -11.502 1.348 1.00 98.06 97 CYS A CA 1
ATOM 722 C C . CYS A 1 97 ? -1.961 -11.133 1.922 1.00 98.06 97 CYS A C 1
ATOM 724 O O . CYS A 1 97 ? -2.159 -11.210 3.134 1.00 98.06 97 CYS A O 1
ATOM 726 N N . CYS A 1 98 ? -2.921 -10.766 1.069 1.00 98.06 98 CYS A N 1
ATOM 727 C CA . CYS A 1 98 ? -4.277 -10.425 1.501 1.00 98.06 98 CYS A CA 1
ATOM 728 C C . CYS A 1 98 ? -4.999 -11.630 2.114 1.00 98.06 98 CYS A C 1
ATOM 730 O O . CYS A 1 98 ? -5.627 -11.480 3.156 1.00 98.06 98 CYS A O 1
ATOM 732 N N . GLN A 1 99 ? -4.836 -12.829 1.549 1.00 97.94 99 GLN A N 1
ATOM 733 C CA . GLN A 1 99 ? -5.415 -14.062 2.084 1.00 97.94 99 GLN A CA 1
ATOM 734 C C . GLN A 1 99 ? -4.902 -14.369 3.497 1.00 97.94 99 GLN A C 1
ATOM 736 O O . GLN A 1 99 ? -5.704 -14.628 4.390 1.00 97.94 99 GLN A O 1
ATOM 741 N N . VAL A 1 100 ? -3.584 -14.293 3.727 1.00 97.62 100 VAL A N 1
ATOM 742 C CA . VAL A 1 100 ? -2.990 -14.475 5.069 1.00 97.62 100 VAL A CA 1
ATOM 743 C C . VAL A 1 100 ? -3.520 -13.433 6.056 1.00 97.62 100 VAL A C 1
ATOM 745 O O . VAL A 1 100 ? -3.743 -13.727 7.229 1.00 97.62 100 VAL A O 1
ATOM 748 N N . MET A 1 101 ? -3.750 -12.213 5.575 1.00 97.75 101 MET A N 1
ATOM 749 C CA . MET A 1 101 ? -4.291 -11.124 6.377 1.00 97.75 101 MET A CA 1
ATOM 750 C C . MET A 1 101 ? -5.823 -11.097 6.425 1.00 97.75 101 MET A C 1
ATOM 752 O O . MET A 1 101 ? -6.359 -10.150 6.988 1.00 97.75 101 MET A O 1
ATOM 756 N N . GLU A 1 102 ? -6.532 -12.107 5.911 1.00 97.25 102 GLU A N 1
ATOM 757 C CA . GLU A 1 102 ? -8.005 -12.161 5.902 1.00 97.25 102 GLU A CA 1
ATOM 758 C C . GLU A 1 102 ? -8.632 -10.896 5.279 1.00 97.25 102 GLU A C 1
ATOM 760 O O . GLU A 1 102 ? -9.589 -10.321 5.803 1.00 97.25 102 GLU A O 1
ATOM 765 N N . VAL A 1 103 ? -8.049 -10.411 4.182 1.00 96.88 103 VAL A N 1
ATOM 766 C CA . VAL A 1 103 ? -8.539 -9.287 3.376 1.00 96.88 103 VAL A CA 1
ATOM 767 C C . VAL A 1 103 ? -9.083 -9.841 2.062 1.00 96.88 103 VAL A C 1
ATOM 769 O O . VAL A 1 103 ? -8.331 -10.373 1.249 1.00 96.88 103 VAL A O 1
ATOM 772 N N . ASP A 1 104 ? -10.391 -9.699 1.859 1.00 91.06 104 ASP A N 1
ATOM 773 C CA . ASP A 1 104 ? -11.110 -10.377 0.771 1.00 91.06 104 ASP A CA 1
ATOM 774 C C . ASP A 1 104 ? -11.174 -9.535 -0.518 1.00 91.06 104 ASP A C 1
ATOM 776 O O . ASP A 1 104 ? -11.172 -10.062 -1.630 1.00 91.06 104 ASP A O 1
ATOM 780 N N . GLU A 1 105 ? -11.189 -8.207 -0.377 1.00 93.06 105 GLU A N 1
ATOM 781 C CA . GLU A 1 105 ? -11.418 -7.262 -1.475 1.00 93.06 105 GLU A CA 1
ATOM 782 C C . GLU A 1 105 ? -10.113 -6.886 -2.191 1.00 93.06 105 GLU A C 1
ATOM 784 O O . GLU A 1 105 ? -9.468 -5.881 -1.870 1.00 93.06 105 GLU A O 1
ATOM 789 N N . VAL A 1 106 ? -9.733 -7.692 -3.190 1.00 97.38 106 VAL A N 1
ATOM 790 C CA . VAL A 1 106 ? -8.599 -7.415 -4.088 1.00 97.38 106 VAL A CA 1
ATOM 791 C C . VAL A 1 106 ? -9.086 -7.108 -5.505 1.00 97.38 106 VAL A C 1
ATOM 793 O O . VAL A 1 106 ? -9.594 -7.980 -6.209 1.00 97.38 106 VAL A O 1
ATOM 796 N N . LEU A 1 107 ? -8.871 -5.873 -5.958 1.00 97.25 107 LEU A N 1
ATOM 797 C CA . LEU A 1 107 ? -9.094 -5.438 -7.333 1.00 97.25 107 LEU A CA 1
ATOM 798 C C . LEU A 1 107 ? -7.822 -5.648 -8.164 1.00 97.25 107 LEU A C 1
ATOM 800 O O . LEU A 1 107 ? -6.822 -4.961 -7.966 1.00 97.25 107 LEU A O 1
ATOM 804 N N . VAL A 1 108 ? -7.880 -6.557 -9.134 1.00 96.44 108 VAL A N 1
ATOM 805 C CA . VAL A 1 108 ? -6.829 -6.720 -10.147 1.00 96.44 108 VAL A CA 1
ATOM 806 C C . VAL A 1 108 ? -7.262 -5.965 -11.395 1.00 96.44 108 VAL A C 1
ATOM 808 O O . VAL A 1 108 ? -8.297 -6.282 -11.978 1.00 96.44 108 VAL A O 1
ATOM 811 N N . THR A 1 109 ? -6.501 -4.945 -11.782 1.00 92.81 109 THR A N 1
ATOM 812 C CA . THR A 1 109 ? -6.787 -4.134 -12.967 1.00 92.81 109 THR A CA 1
ATOM 813 C C . THR A 1 109 ? -5.504 -3.630 -13.616 1.00 92.81 109 THR A C 1
ATOM 815 O O . THR A 1 109 ? -4.555 -3.226 -12.939 1.00 92.81 109 THR A O 1
ATOM 818 N N . ASP A 1 110 ? -5.501 -3.607 -14.944 1.00 87.62 110 ASP A N 1
ATOM 819 C CA . ASP A 1 110 ? -4.453 -2.974 -15.742 1.00 87.62 110 ASP A CA 1
ATOM 820 C C . ASP A 1 110 ? -4.805 -1.510 -16.072 1.00 87.62 110 ASP A C 1
ATOM 822 O O . ASP A 1 110 ? -3.984 -0.783 -16.628 1.00 87.62 110 ASP A O 1
ATOM 826 N N . GLU A 1 111 ? -6.001 -1.060 -15.682 1.00 84.56 111 GLU A N 1
ATOM 827 C CA . GLU A 1 111 ? -6.517 0.284 -15.907 1.00 84.56 111 GLU A CA 1
ATOM 828 C C . GLU A 1 111 ? -6.679 1.030 -14.584 1.00 84.56 111 GLU A C 1
ATOM 830 O O . GLU A 1 111 ? -7.471 0.663 -13.711 1.00 84.56 111 GLU A O 1
ATOM 835 N N . GLY A 1 112 ? -5.952 2.137 -14.439 1.00 79.12 112 GLY A N 1
ATOM 836 C CA . GLY A 1 112 ? -6.028 2.936 -13.221 1.00 79.12 112 GLY A CA 1
ATOM 837 C C . GLY A 1 112 ? -7.407 3.556 -12.981 1.00 79.12 112 GLY A C 1
ATOM 838 O O . GLY A 1 112 ? -7.799 3.710 -11.826 1.00 79.12 112 GLY A O 1
ATOM 839 N N . SER A 1 113 ? -8.161 3.880 -14.035 1.00 83.31 113 SER A N 1
ATOM 840 C CA . SER A 1 113 ? -9.532 4.412 -13.953 1.00 83.31 113 SER A CA 1
ATOM 841 C C . SER A 1 113 ? -10.454 3.511 -13.132 1.00 83.31 113 SER A C 1
ATOM 843 O O . SER A 1 113 ? -11.235 4.023 -12.330 1.00 83.31 113 SER A O 1
ATOM 845 N N . SER A 1 114 ? -10.278 2.186 -13.208 1.00 88.81 114 SER A N 1
ATOM 846 C CA . SER A 1 114 ? -11.071 1.226 -12.433 1.00 88.81 114 SER A CA 1
ATOM 847 C C . SER A 1 114 ? -10.939 1.423 -10.920 1.00 88.81 114 SER A C 1
ATOM 849 O O . SER A 1 114 ? -11.850 1.060 -10.179 1.00 88.81 114 SER A O 1
ATOM 851 N N . VAL A 1 115 ? -9.833 2.008 -10.437 1.00 87.50 115 VAL A N 1
ATOM 852 C CA . VAL A 1 115 ? -9.694 2.402 -9.026 1.00 87.50 115 VAL A CA 1
ATOM 853 C C . VAL A 1 115 ? -10.596 3.584 -8.683 1.00 87.50 115 VAL A C 1
ATOM 855 O O . VAL A 1 115 ? -11.205 3.584 -7.616 1.00 87.50 115 VAL A O 1
ATOM 858 N N . LEU A 1 116 ? -10.736 4.572 -9.570 1.00 86.06 116 LEU A N 1
ATOM 859 C CA . LEU A 1 116 ? -11.644 5.704 -9.346 1.00 86.06 116 LEU A CA 1
ATOM 860 C C . LEU A 1 116 ? -13.111 5.334 -9.522 1.00 86.06 116 LEU A C 1
ATOM 862 O O . LEU A 1 116 ? -13.954 5.922 -8.846 1.00 86.06 116 LEU A O 1
ATOM 866 N N . ASP A 1 117 ? -13.422 4.337 -10.347 1.00 91.06 117 ASP A N 1
ATOM 867 C CA . ASP A 1 117 ? -14.786 3.814 -10.489 1.00 91.06 117 ASP A CA 1
ATOM 868 C C . ASP A 1 117 ? -15.310 3.225 -9.175 1.00 91.06 117 ASP A C 1
ATOM 870 O O . ASP A 1 117 ? -16.513 3.237 -8.900 1.00 91.06 117 ASP A O 1
ATOM 874 N N . LYS A 1 118 ? -14.400 2.796 -8.290 1.00 91.50 118 LYS A N 1
ATOM 875 C CA . LYS A 1 118 ? -14.726 2.422 -6.909 1.00 91.50 118 LYS A CA 1
ATOM 876 C C . LYS A 1 118 ? -15.024 3.618 -6.012 1.00 91.50 118 LYS A C 1
ATOM 878 O O . LYS A 1 118 ? -15.297 3.408 -4.838 1.00 91.50 118 LYS A O 1
ATOM 883 N N . ARG A 1 119 ? -15.012 4.854 -6.518 1.00 90.81 119 ARG A N 1
ATOM 884 C CA . ARG A 1 119 ? -15.290 6.098 -5.778 1.00 90.81 119 ARG A CA 1
ATOM 885 C C . ARG A 1 119 ? -14.602 6.123 -4.400 1.00 90.81 119 ARG A C 1
ATOM 887 O O . ARG A 1 119 ? -15.302 6.174 -3.382 1.00 90.81 119 ARG A O 1
ATOM 894 N N . PRO A 1 120 ? -13.264 5.992 -4.354 1.00 89.06 120 PRO A N 1
ATOM 895 C CA . PRO A 1 120 ? -12.527 6.074 -3.105 1.00 89.06 120 PRO A CA 1
ATOM 896 C C . PRO A 1 120 ? -12.585 7.491 -2.546 1.00 89.06 120 PRO A C 1
ATOM 898 O O . PRO A 1 120 ? -12.439 8.455 -3.297 1.00 89.06 120 PRO A O 1
ATOM 901 N N . ASP A 1 121 ? -12.722 7.617 -1.228 1.00 89.81 121 ASP A N 1
ATOM 902 C CA . ASP A 1 121 ? -12.501 8.899 -0.546 1.00 89.81 121 ASP A CA 1
ATOM 903 C C . ASP A 1 121 ? -11.016 9.145 -0.245 1.00 89.81 121 ASP A C 1
ATOM 905 O O . ASP A 1 121 ? -10.639 10.262 0.115 1.00 89.81 121 ASP A O 1
ATOM 909 N N . LEU A 1 122 ? -10.186 8.115 -0.429 1.00 88.62 122 LEU A N 1
ATOM 910 C CA . LEU A 1 122 ? -8.748 8.128 -0.246 1.00 88.62 122 LEU A CA 1
ATOM 911 C C . LEU A 1 122 ? -8.091 7.067 -1.129 1.00 88.62 122 LEU A C 1
ATOM 913 O O . LEU A 1 122 ? -8.508 5.913 -1.141 1.00 88.62 122 LEU A O 1
ATOM 917 N N . VAL A 1 123 ? -7.022 7.432 -1.829 1.00 88.31 123 VAL A N 1
ATOM 918 C CA . VAL A 1 123 ? -6.118 6.458 -2.459 1.00 88.31 123 VAL A CA 1
ATOM 919 C C . VAL A 1 123 ? -4.808 6.468 -1.685 1.00 88.31 123 VAL A C 1
ATOM 921 O O . VAL A 1 123 ? -4.342 7.539 -1.315 1.00 88.31 123 VAL A O 1
ATOM 924 N N . VAL A 1 124 ? -4.242 5.296 -1.417 1.00 88.69 124 VAL A N 1
ATOM 925 C CA . VAL A 1 124 ? -2.966 5.105 -0.719 1.00 88.69 124 VAL A CA 1
ATOM 926 C C . VAL A 1 124 ? -2.065 4.287 -1.625 1.00 88.69 124 VAL A C 1
ATOM 928 O O . VAL A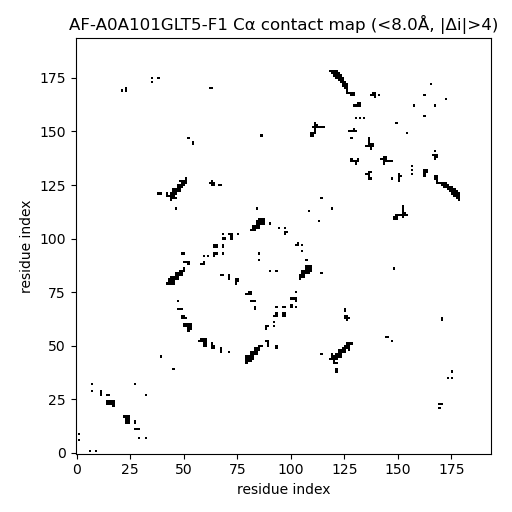 1 124 ? -2.480 3.234 -2.089 1.00 88.69 124 VAL A O 1
ATOM 931 N N . PHE A 1 125 ? -0.834 4.726 -1.858 1.00 88.69 125 PHE A N 1
ATOM 932 C CA . PHE A 1 125 ? 0.137 3.953 -2.628 1.00 88.69 125 PHE A CA 1
ATOM 933 C C . PHE A 1 125 ? 1.166 3.325 -1.688 1.00 88.69 125 PHE A C 1
ATOM 935 O O . PHE A 1 125 ? 1.704 3.991 -0.804 1.00 88.69 125 PHE A O 1
ATOM 942 N N . VAL A 1 126 ? 1.427 2.034 -1.873 1.00 90.50 126 VAL A N 1
ATOM 943 C CA . VAL A 1 126 ? 2.390 1.257 -1.086 1.00 90.50 126 VAL A CA 1
ATOM 944 C C . VAL A 1 126 ? 3.281 0.496 -2.058 1.00 90.50 126 VAL A C 1
ATOM 946 O O . VAL A 1 126 ? 2.821 -0.444 -2.697 1.00 90.50 126 VAL A O 1
ATOM 949 N N . GLU A 1 127 ? 4.536 0.921 -2.196 1.00 85.75 127 GLU A N 1
ATOM 950 C CA . GLU A 1 127 ? 5.502 0.355 -3.154 1.00 85.75 127 GLU A CA 1
ATOM 951 C C . GLU A 1 127 ? 4.921 0.204 -4.570 1.00 85.75 127 GLU A C 1
ATOM 953 O O . GLU A 1 127 ? 4.931 -0.857 -5.195 1.00 85.75 127 GLU A O 1
ATOM 958 N N . ARG A 1 128 ? 4.338 1.296 -5.069 1.00 85.06 128 ARG A N 1
ATOM 959 C CA . ARG A 1 128 ? 3.891 1.415 -6.454 1.00 85.06 128 ARG A CA 1
ATOM 960 C C . ARG A 1 128 ? 4.813 2.387 -7.171 1.00 85.06 128 ARG A C 1
ATOM 962 O O . ARG A 1 128 ? 5.079 3.471 -6.653 1.00 85.06 128 ARG A O 1
ATOM 969 N N . LEU A 1 129 ? 5.276 2.019 -8.366 1.00 77.94 129 LEU A N 1
ATOM 970 C CA . LEU A 1 129 ? 6.080 2.927 -9.180 1.00 77.94 129 LEU A CA 1
ATOM 971 C C . LEU A 1 129 ? 5.303 4.215 -9.482 1.00 77.94 129 LEU A C 1
ATOM 973 O O . LEU A 1 129 ? 4.100 4.189 -9.738 1.00 77.94 129 LEU A O 1
ATOM 977 N N . GLY A 1 130 ? 6.005 5.345 -9.444 1.00 73.38 130 GLY A N 1
ATOM 978 C CA . GLY A 1 130 ? 5.495 6.644 -9.875 1.00 73.38 130 GLY A CA 1
ATOM 979 C C . GLY A 1 130 ? 5.938 6.949 -11.302 1.00 73.38 130 GLY A C 1
ATOM 980 O O . GLY A 1 130 ? 7.016 6.527 -11.720 1.00 73.38 130 GLY A O 1
ATOM 981 N N . ARG A 1 131 ? 5.120 7.692 -12.055 1.00 70.75 131 ARG A N 1
ATOM 982 C CA . ARG A 1 131 ? 5.518 8.180 -13.381 1.00 70.75 131 ARG A CA 1
ATOM 983 C C . ARG A 1 131 ? 6.462 9.362 -13.215 1.00 70.75 131 ARG A C 1
ATOM 985 O O . ARG A 1 131 ? 6.100 10.324 -12.543 1.00 70.75 131 ARG A O 1
ATOM 992 N N . ALA A 1 132 ? 7.645 9.300 -13.811 1.00 68.56 132 ALA A N 1
ATOM 993 C CA . ALA A 1 132 ? 8.571 10.422 -13.822 1.00 68.56 132 ALA A CA 1
ATOM 994 C C . ALA A 1 132 ? 8.041 11.571 -14.699 1.00 68.56 132 ALA A C 1
ATOM 996 O O . ALA A 1 132 ? 7.072 11.431 -15.450 1.00 68.56 132 ALA A O 1
ATOM 997 N N . CYS A 1 133 ? 8.668 12.740 -14.579 1.00 68.62 133 CYS A N 1
ATOM 998 C CA . CYS A 1 133 ? 8.276 13.953 -15.302 1.00 68.62 133 CYS A CA 1
ATOM 999 C C . CYS A 1 133 ? 8.396 13.834 -16.831 1.00 68.62 133 CYS A C 1
ATOM 1001 O O . CYS A 1 133 ? 7.706 14.551 -17.548 1.00 68.62 133 CYS A O 1
ATOM 1003 N N . ASP A 1 134 ? 9.217 12.912 -17.326 1.00 70.25 134 ASP A N 1
ATOM 1004 C CA . ASP A 1 134 ? 9.348 12.562 -18.746 1.00 70.25 134 ASP A CA 1
ATOM 1005 C C . ASP A 1 134 ? 8.318 11.517 -19.221 1.00 70.25 134 ASP A C 1
ATOM 1007 O O . ASP A 1 134 ? 8.366 11.063 -20.363 1.00 70.25 134 ASP A O 1
ATOM 1011 N N . GLY A 1 135 ? 7.389 11.116 -18.348 1.00 66.94 135 GLY A N 1
ATOM 1012 C CA . GLY A 1 135 ? 6.371 10.113 -18.645 1.00 66.94 135 GLY A CA 1
ATOM 1013 C C . GLY A 1 135 ? 6.842 8.663 -18.502 1.00 66.94 135 GLY A C 1
ATOM 1014 O O . GLY A 1 135 ? 6.021 7.764 -18.685 1.00 66.94 135 GLY A O 1
ATOM 1015 N N . ARG A 1 136 ? 8.113 8.420 -18.161 1.00 67.69 136 ARG A N 1
ATOM 1016 C CA . ARG A 1 136 ? 8.707 7.079 -18.063 1.00 67.69 136 ARG A CA 1
ATOM 1017 C C . ARG A 1 136 ? 8.690 6.544 -16.631 1.00 67.69 136 ARG A C 1
ATOM 1019 O O . ARG A 1 136 ? 8.295 7.226 -15.681 1.00 67.69 136 ARG A O 1
ATOM 1026 N N . TYR A 1 137 ? 9.109 5.290 -16.493 1.00 70.50 137 TYR A N 1
ATOM 1027 C CA . TYR A 1 137 ? 9.180 4.564 -15.231 1.00 70.50 137 TYR A CA 1
ATOM 1028 C C . TYR A 1 137 ? 10.593 4.048 -15.006 1.00 70.50 137 TYR A C 1
ATOM 1030 O O . TYR A 1 137 ? 11.183 3.417 -15.884 1.00 70.5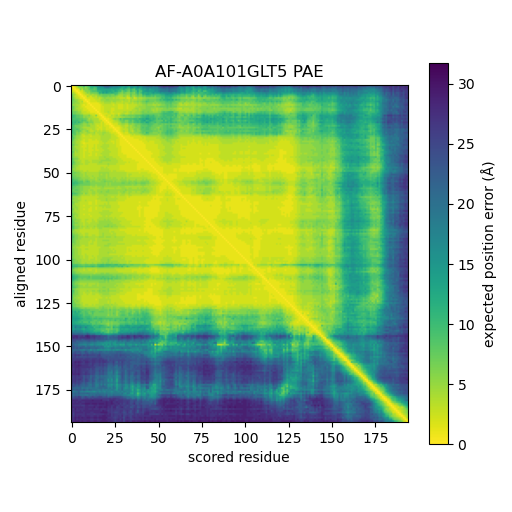0 137 TYR A O 1
ATOM 1038 N N . TYR A 1 138 ? 11.106 4.295 -13.806 1.00 68.69 138 TYR A N 1
ATOM 1039 C CA . TYR A 1 138 ? 12.483 3.988 -13.448 1.00 68.69 138 TYR A CA 1
ATOM 1040 C C . TYR A 1 138 ? 12.528 3.123 -12.199 1.00 68.69 138 TYR A C 1
ATOM 1042 O O . TYR A 1 138 ? 11.714 3.285 -11.293 1.00 68.69 138 TYR A O 1
ATOM 1050 N N . ASN A 1 139 ? 13.496 2.221 -12.107 1.00 68.75 139 ASN A N 1
ATOM 1051 C CA . ASN A 1 139 ? 13.828 1.600 -10.824 1.00 68.75 139 ASN A CA 1
ATOM 1052 C C . ASN A 1 139 ? 14.795 2.494 -10.021 1.00 68.75 139 ASN A C 1
ATOM 1054 O O . ASN A 1 139 ? 15.212 3.559 -10.478 1.00 68.75 139 ASN A O 1
ATOM 1058 N N . MET A 1 140 ? 15.205 2.038 -8.834 1.00 65.12 140 MET A N 1
ATOM 1059 C CA . MET A 1 140 ? 16.180 2.755 -7.997 1.00 65.12 140 MET A CA 1
ATOM 1060 C C . MET A 1 140 ? 17.564 2.939 -8.657 1.00 65.12 140 MET A C 1
ATOM 1062 O O . MET A 1 140 ? 18.353 3.750 -8.184 1.00 65.12 140 MET A O 1
ATOM 1066 N N . ARG A 1 141 ? 17.877 2.209 -9.741 1.00 63.22 141 ARG A N 1
ATOM 1067 C CA . ARG A 1 141 ? 19.118 2.356 -10.526 1.00 63.22 141 ARG A CA 1
ATOM 1068 C C . ARG A 1 141 ? 18.989 3.362 -11.676 1.00 63.22 141 ARG A C 1
ATOM 1070 O O . ARG A 1 141 ? 19.945 3.544 -12.420 1.00 63.22 141 ARG A O 1
ATOM 1077 N N . GLY A 1 142 ? 17.827 4.001 -11.838 1.00 62.16 142 GLY A N 1
ATOM 1078 C CA . GLY A 1 142 ? 17.563 4.907 -12.959 1.00 62.16 142 GLY A CA 1
ATOM 1079 C C . GLY A 1 142 ? 17.429 4.186 -14.303 1.00 62.16 142 GLY A C 1
ATOM 1080 O O . GLY A 1 142 ? 17.433 4.831 -15.346 1.00 62.16 142 GLY A O 1
ATOM 1081 N N . GLU A 1 143 ? 17.305 2.856 -14.295 1.00 63.75 143 GLU A N 1
ATOM 1082 C CA . GLU A 1 143 ? 17.049 2.085 -15.508 1.00 63.75 143 GLU A CA 1
ATOM 1083 C C . GLU A 1 143 ? 15.584 2.272 -15.901 1.00 63.75 143 GLU A C 1
ATOM 1085 O O . GLU A 1 143 ? 14.683 1.988 -15.102 1.00 63.75 143 GLU A O 1
ATOM 1090 N N . GLU A 1 144 ? 15.348 2.717 -17.134 1.00 59.41 144 GLU A N 1
ATOM 1091 C CA . GLU A 1 144 ? 14.020 2.681 -17.736 1.00 59.41 144 GLU A CA 1
ATOM 1092 C C . GLU A 1 144 ? 13.577 1.224 -17.863 1.00 59.41 144 GLU A C 1
ATOM 1094 O O . GLU A 1 144 ? 14.295 0.386 -18.419 1.00 59.41 144 GLU A O 1
ATOM 1099 N N . ARG A 1 145 ? 12.393 0.898 -17.343 1.00 58.03 145 ARG A N 1
ATOM 1100 C CA . ARG A 1 145 ? 11.812 -0.432 -17.531 1.00 58.03 145 ARG A CA 1
ATOM 1101 C C . ARG A 1 145 ? 10.378 -0.357 -18.047 1.00 58.03 145 ARG A C 1
ATOM 1103 O O . ARG A 1 145 ? 9.567 0.440 -17.587 1.00 58.03 145 ARG A O 1
ATOM 1110 N N . TRP A 1 146 ? 10.123 -1.241 -19.014 1.00 53.16 146 TRP A N 1
ATOM 1111 C CA . TRP A 1 146 ? 8.847 -1.602 -19.645 1.00 53.16 146 TRP A CA 1
ATOM 1112 C C . TRP A 1 146 ? 7.693 -1.865 -18.653 1.00 53.16 146 TRP A C 1
ATOM 1114 O O . TRP A 1 146 ? 7.932 -2.151 -17.481 1.00 53.16 146 TRP A O 1
ATOM 1124 N N . PRO A 1 147 ? 6.434 -1.772 -19.127 1.00 54.69 147 PRO A N 1
ATOM 1125 C CA . PRO A 1 147 ? 5.471 -0.808 -18.630 1.00 54.69 147 PRO A CA 1
ATOM 1126 C C . PRO A 1 147 ? 4.936 -1.171 -17.239 1.00 54.69 147 PRO A C 1
ATOM 1128 O O . PRO A 1 147 ? 4.364 -2.243 -17.026 1.00 54.69 147 PRO A O 1
ATOM 1131 N N . CYS A 1 148 ? 4.990 -0.207 -16.322 1.00 53.59 148 CYS A N 1
ATOM 1132 C CA . CYS A 1 148 ? 3.941 -0.103 -15.316 1.00 53.59 148 CYS A CA 1
ATOM 1133 C C . CYS A 1 148 ? 2.626 0.075 -16.059 1.00 53.59 148 CYS A C 1
ATOM 1135 O O . CYS A 1 148 ? 2.463 1.061 -16.774 1.00 53.59 148 CYS A O 1
ATOM 1137 N N . LEU A 1 149 ? 1.703 -0.871 -15.896 1.00 59.81 149 LEU A N 1
ATOM 1138 C CA . LEU A 1 149 ? 0.420 -0.822 -16.598 1.00 59.81 149 LEU A CA 1
ATOM 1139 C C . LEU A 1 149 ? -0.341 0.463 -16.257 1.00 59.81 149 LEU A C 1
ATOM 1141 O O . LEU A 1 149 ? -0.944 1.075 -17.131 1.00 59.81 149 LEU A O 1
ATOM 1145 N N . TRP A 1 150 ? -0.215 0.927 -15.009 1.00 62.34 150 TRP A N 1
ATOM 1146 C CA . TRP A 1 150 ? -0.683 2.241 -14.585 1.00 62.34 150 TRP A CA 1
ATOM 1147 C C . TRP A 1 150 ? -0.093 2.642 -13.227 1.00 62.34 150 TRP A C 1
ATOM 1149 O O . TRP A 1 150 ? 0.271 1.798 -12.402 1.00 62.34 150 TRP A O 1
ATOM 1159 N N . THR A 1 151 ? -0.033 3.950 -12.980 1.00 59.75 151 THR A N 1
ATOM 1160 C CA . THR A 1 151 ? 0.468 4.527 -11.718 1.00 59.75 151 THR A CA 1
ATOM 1161 C C . THR A 1 151 ? -0.507 5.489 -11.077 1.00 59.75 151 THR A C 1
ATOM 1163 O O . THR A 1 151 ? -0.578 5.563 -9.857 1.00 59.75 151 THR A O 1
ATOM 1166 N N . TYR A 1 152 ? -1.283 6.209 -11.886 1.00 57.19 152 TYR A N 1
ATOM 1167 C CA . TYR A 1 152 ? -2.311 7.112 -11.404 1.00 57.19 152 TYR A CA 1
ATOM 1168 C C . TYR A 1 152 ? -3.588 6.935 -12.225 1.00 57.19 152 TYR A C 1
ATOM 1170 O O . TYR A 1 152 ? -3.490 6.829 -13.450 1.00 57.19 152 TYR A O 1
ATOM 1178 N N . PRO A 1 153 ? -4.775 6.929 -11.598 1.00 52.66 153 PRO A N 1
ATOM 1179 C CA . PRO A 1 153 ? -6.010 6.604 -12.298 1.00 52.66 153 PRO A CA 1
ATOM 1180 C C . PRO A 1 153 ? -6.411 7.488 -13.478 1.00 52.66 153 PRO A C 1
ATOM 1182 O O . PRO A 1 153 ? -7.225 7.070 -14.291 1.00 52.66 153 PRO A O 1
ATOM 1185 N N . THR A 1 154 ? -5.877 8.708 -13.567 1.00 49.28 154 THR A N 1
ATOM 1186 C CA . THR A 1 154 ? -6.269 9.679 -14.600 1.00 49.28 154 THR A CA 1
ATOM 1187 C C . THR A 1 154 ? -5.266 9.809 -15.745 1.00 49.28 154 THR A C 1
ATOM 1189 O O . THR A 1 154 ? -5.497 10.597 -16.651 1.00 49.28 154 THR A O 1
ATOM 1192 N N . GLY A 1 155 ? -4.137 9.088 -15.729 1.00 48.81 155 GLY A N 1
ATOM 1193 C CA . GLY A 1 155 ? -3.119 9.187 -16.788 1.00 48.81 155 GLY A CA 1
ATOM 1194 C C . GLY A 1 155 ? -2.410 10.551 -16.903 1.00 48.81 155 GLY A C 1
ATOM 1195 O O . GLY A 1 155 ? -1.500 10.698 -17.724 1.00 48.81 155 GLY A O 1
ATOM 1196 N N . GLU A 1 156 ? -2.759 11.540 -16.077 1.00 43.41 156 GLU A N 1
ATOM 1197 C CA . GLU A 1 156 ? -2.144 12.871 -16.058 1.00 43.41 156 GLU A CA 1
ATOM 1198 C C . GLU A 1 156 ? -0.801 12.874 -15.308 1.00 43.41 156 GLU A C 1
ATOM 1200 O O . GLU A 1 156 ? -0.616 12.106 -14.357 1.00 43.41 156 GLU A O 1
ATOM 1205 N N . PRO A 1 157 ? 0.172 13.716 -15.717 1.00 42.56 157 PRO A N 1
ATOM 1206 C CA . PRO A 1 157 ? 1.379 13.933 -14.932 1.00 42.56 157 PRO A CA 1
ATOM 1207 C C . PRO A 1 157 ? 0.940 14.515 -13.594 1.00 42.56 157 PRO A C 1
ATOM 1209 O O . PRO A 1 157 ? 0.212 15.504 -13.561 1.00 42.56 157 PRO A O 1
ATOM 1212 N N . THR A 1 158 ? 1.345 13.909 -12.482 1.00 40.41 158 THR A N 1
ATOM 1213 C CA . THR A 1 158 ? 1.059 14.490 -11.171 1.00 40.41 158 THR A CA 1
ATOM 1214 C C . THR A 1 158 ? 1.675 15.896 -11.127 1.00 40.41 158 THR A C 1
ATOM 1216 O O . THR A 1 158 ? 2.883 16.004 -11.343 1.00 40.41 158 THR A O 1
ATOM 1219 N N . PRO A 1 159 ? 0.909 16.970 -10.850 1.00 32.00 159 PRO A N 1
ATOM 1220 C CA . PRO A 1 159 ? 1.385 18.356 -10.953 1.00 32.00 159 PRO A CA 1
ATOM 1221 C C . PRO A 1 159 ? 2.363 18.772 -9.834 1.00 32.00 159 PRO A C 1
ATOM 1223 O O . PRO A 1 159 ? 2.462 19.949 -9.502 1.00 32.00 159 PRO A O 1
ATOM 1226 N N . TRP A 1 160 ? 3.098 17.832 -9.227 1.00 32.22 160 TRP A N 1
ATOM 1227 C CA . TRP A 1 160 ? 4.015 18.118 -8.124 1.00 32.22 160 TRP A CA 1
ATOM 1228 C C . TRP A 1 160 ? 5.488 17.924 -8.505 1.00 32.22 160 TRP A C 1
ATOM 1230 O O . TRP A 1 160 ? 5.835 16.897 -9.092 1.00 32.22 160 TRP A O 1
ATOM 1240 N N . PRO A 1 161 ? 6.398 18.781 -8.004 1.00 27.27 161 PRO A N 1
ATOM 1241 C CA . PRO A 1 161 ? 7.856 18.570 -8.010 1.00 27.27 161 PRO A CA 1
ATOM 1242 C C . PRO A 1 161 ? 8.370 17.304 -7.269 1.00 27.27 161 PRO A C 1
ATOM 1244 O O . PRO A 1 161 ? 9.560 17.192 -6.979 1.00 27.27 161 PRO A O 1
ATOM 1247 N N . ALA A 1 162 ? 7.496 16.365 -6.890 1.00 32.09 162 ALA A N 1
ATOM 1248 C CA . ALA A 1 162 ? 7.743 15.272 -5.934 1.00 32.09 162 ALA A CA 1
ATOM 1249 C C . ALA A 1 162 ? 8.011 13.987 -6.684 1.00 32.09 162 ALA A C 1
ATOM 1251 O O . ALA A 1 162 ? 8.701 13.142 -6.128 1.00 32.09 162 ALA A O 1
ATOM 1252 N N . CYS A 1 163 ? 7.602 13.906 -7.956 1.00 28.59 163 CYS A N 1
ATOM 1253 C CA . CYS A 1 163 ? 8.148 12.942 -8.908 1.00 28.59 163 CYS A CA 1
ATOM 1254 C C . CYS A 1 163 ? 9.680 12.908 -8.882 1.00 28.59 163 CYS A C 1
ATOM 1256 O O . CYS A 1 163 ? 10.259 11.861 -9.127 1.00 28.59 163 CYS A O 1
ATOM 1258 N N . CYS A 1 164 ? 10.333 14.031 -8.558 1.00 24.91 164 CYS A N 1
ATOM 1259 C CA . CYS A 1 164 ? 11.792 14.123 -8.530 1.00 24.91 164 CYS A CA 1
ATOM 1260 C C . CYS A 1 164 ? 12.410 13.978 -7.129 1.00 24.91 164 CYS A C 1
ATOM 1262 O O . CYS A 1 164 ? 13.628 13.874 -7.023 1.00 24.91 164 CYS A O 1
ATOM 1264 N N . ARG A 1 165 ? 11.619 14.004 -6.043 1.00 26.17 165 ARG A N 1
ATOM 1265 C CA . ARG A 1 165 ? 12.146 13.974 -4.658 1.00 26.17 165 ARG A CA 1
ATOM 1266 C C . ARG A 1 165 ? 11.681 12.769 -3.841 1.00 26.17 165 ARG A C 1
ATOM 1268 O O . ARG A 1 165 ? 12.395 12.351 -2.932 1.00 26.17 165 ARG A O 1
ATOM 1275 N N . ALA A 1 166 ? 10.557 12.161 -4.211 1.00 32.19 166 ALA A N 1
ATOM 1276 C CA . ALA A 1 166 ? 10.361 10.734 -4.023 1.00 32.19 166 ALA A CA 1
ATOM 1277 C C . ALA A 1 166 ? 11.215 10.055 -5.097 1.00 32.19 166 ALA A C 1
ATOM 1279 O O . ALA A 1 166 ? 10.735 9.769 -6.190 1.00 32.19 166 ALA A O 1
ATOM 1280 N N . GLY A 1 167 ? 12.517 9.905 -4.821 1.00 28.03 167 GLY A N 1
ATOM 1281 C CA . GLY A 1 167 ? 13.379 9.046 -5.629 1.00 28.03 167 GLY A CA 1
ATOM 1282 C C . GLY A 1 167 ? 12.634 7.743 -5.888 1.00 28.03 167 GLY A C 1
ATOM 1283 O O . GLY A 1 167 ? 11.953 7.259 -4.982 1.00 28.03 167 GLY A O 1
ATOM 1284 N N . SER A 1 168 ? 12.660 7.285 -7.138 1.00 37.38 168 SER A N 1
ATOM 1285 C CA . SER A 1 168 ? 11.865 6.158 -7.615 1.00 37.38 168 SER A CA 1
ATOM 1286 C C . SER A 1 168 ? 11.796 5.064 -6.549 1.00 37.38 168 SER A C 1
ATOM 1288 O O . SER A 1 168 ? 12.828 4.499 -6.208 1.00 37.38 168 SER A O 1
ATOM 1290 N N . VAL A 1 169 ? 10.607 4.864 -5.966 1.00 42.56 169 VAL A N 1
ATOM 1291 C CA . VAL A 1 169 ? 10.328 3.928 -4.859 1.00 42.56 169 VAL A CA 1
ATOM 1292 C C . VAL A 1 169 ? 11.309 3.998 -3.675 1.00 42.56 169 VAL A C 1
ATOM 1294 O O . VAL A 1 169 ? 12.022 3.054 -3.359 1.00 42.56 169 VAL A O 1
ATOM 1297 N N . ASN A 1 170 ? 11.312 5.111 -2.943 1.00 32.69 170 ASN A N 1
ATOM 1298 C CA . ASN A 1 170 ? 11.702 5.060 -1.534 1.00 32.69 170 ASN A CA 1
ATOM 1299 C C . ASN A 1 170 ? 10.451 4.711 -0.725 1.00 32.69 170 ASN A C 1
ATOM 1301 O O . ASN A 1 170 ? 9.589 5.572 -0.546 1.00 32.69 170 ASN A O 1
ATOM 1305 N N . GLY A 1 171 ? 10.353 3.443 -0.313 1.00 36.41 171 GLY A N 1
ATOM 1306 C CA . GLY A 1 171 ? 9.248 2.842 0.433 1.00 36.41 171 GLY A CA 1
ATOM 1307 C C . GLY A 1 171 ? 8.464 3.808 1.328 1.00 36.41 171 GLY A C 1
ATOM 1308 O O . GLY A 1 171 ? 9.027 4.597 2.087 1.00 36.41 171 GLY A O 1
ATOM 1309 N N . LEU A 1 172 ? 7.137 3.700 1.232 1.00 34.06 172 LEU A N 1
ATOM 1310 C CA . LEU A 1 172 ? 6.132 4.538 1.898 1.00 34.06 172 LEU A CA 1
ATOM 1311 C C . LEU A 1 172 ? 5.899 5.932 1.275 1.00 34.06 172 LEU A C 1
ATOM 1313 O O . LEU A 1 172 ? 5.796 6.949 1.959 1.00 34.06 172 LEU A O 1
ATOM 1317 N N . GLY A 1 173 ? 5.712 5.982 -0.044 1.00 38.28 173 GLY A N 1
ATOM 1318 C CA . GLY A 1 173 ? 5.059 7.113 -0.706 1.00 38.28 173 GLY A CA 1
ATOM 1319 C C . GLY A 1 173 ? 3.538 7.049 -0.553 1.00 38.28 173 GLY A C 1
ATOM 1320 O O . GLY A 1 173 ? 2.843 6.718 -1.507 1.00 38.28 173 GLY A O 1
ATOM 1321 N N . ILE A 1 174 ? 3.009 7.367 0.629 1.00 41.69 174 ILE A N 1
ATOM 1322 C 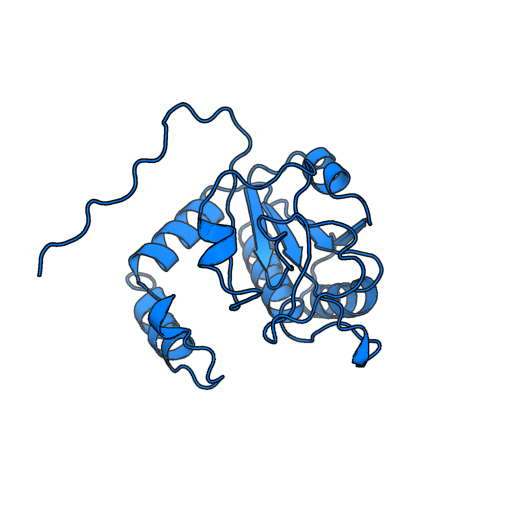CA . ILE A 1 174 ? 1.563 7.488 0.837 1.00 41.69 174 ILE A CA 1
ATOM 1323 C C . ILE A 1 174 ? 1.074 8.774 0.132 1.00 41.69 174 ILE A C 1
ATOM 1325 O O . ILE A 1 174 ? 1.017 9.852 0.720 1.00 41.69 174 ILE A O 1
ATOM 1329 N N . LEU A 1 175 ? 0.760 8.690 -1.167 1.00 43.84 175 LEU A N 1
ATOM 1330 C CA . LEU A 1 175 ? 0.079 9.774 -1.882 1.00 43.84 175 LEU A CA 1
ATOM 1331 C C . LEU A 1 175 ? -1.417 9.695 -1.581 1.00 43.84 175 LEU A C 1
ATOM 1333 O O . LEU A 1 175 ? -2.120 8.888 -2.176 1.00 43.84 175 LEU A O 1
ATOM 1337 N N . LEU A 1 176 ? -1.877 10.557 -0.678 1.00 45.00 176 LEU A N 1
ATOM 1338 C CA . LEU A 1 176 ? -3.260 10.629 -0.216 1.00 45.00 176 LEU A CA 1
ATOM 1339 C C . LEU A 1 176 ? -3.998 11.694 -1.015 1.00 45.00 176 LEU A C 1
ATOM 1341 O O . LEU A 1 176 ? -3.738 12.887 -0.860 1.00 45.00 176 LEU A O 1
ATOM 1345 N N . LYS A 1 177 ? -4.931 11.279 -1.872 1.00 45.56 177 LYS A N 1
ATOM 1346 C CA . LYS A 1 177 ? -5.872 12.210 -2.502 1.00 45.56 177 LYS A CA 1
ATOM 1347 C C . LYS A 1 177 ? -7.275 11.948 -1.996 1.00 45.56 177 LYS A C 1
ATOM 1349 O O . LYS A 1 177 ? -7.799 10.853 -2.178 1.00 45.56 177 LYS A O 1
ATOM 1354 N N . ARG A 1 178 ? -7.882 12.990 -1.432 1.00 42.81 178 ARG A N 1
ATOM 1355 C CA . ARG A 1 178 ? -9.314 13.032 -1.155 1.00 42.81 178 ARG A CA 1
ATOM 1356 C C . ARG A 1 178 ? -10.055 13.336 -2.453 1.00 42.81 178 ARG A C 1
ATOM 1358 O O . ARG A 1 178 ? -9.686 14.274 -3.161 1.00 42.81 178 ARG A O 1
ATOM 1365 N N . SER A 1 179 ? -11.073 12.556 -2.799 1.00 37.69 179 SER A N 1
ATOM 1366 C CA . SER A 1 179 ? -11.918 12.861 -3.956 1.00 37.69 179 SER A CA 1
ATOM 1367 C C . SER A 1 179 ? -12.747 14.126 -3.673 1.00 37.69 179 SER A C 1
ATOM 1369 O O . SER A 1 179 ? -13.695 14.085 -2.893 1.00 37.69 179 SER A O 1
ATOM 1371 N N . GLY A 1 180 ? -12.375 15.258 -4.275 1.00 37.91 180 GLY A N 1
ATOM 1372 C CA . GLY A 1 180 ? -13.104 16.531 -4.204 1.00 37.91 180 GLY A CA 1
ATOM 1373 C C . GLY A 1 180 ? -12.316 17.683 -4.852 1.00 37.91 180 GLY A C 1
ATOM 1374 O O . GLY A 1 180 ? -11.090 17.583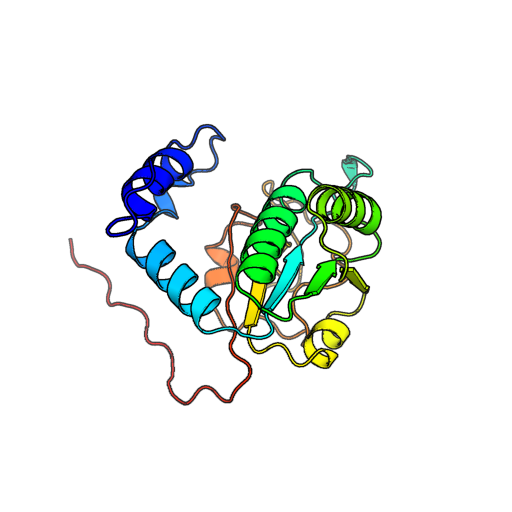 -4.956 1.00 37.91 180 GLY A O 1
ATOM 1375 N N . PRO A 1 181 ? -12.972 18.760 -5.328 1.00 28.69 181 PRO A N 1
ATOM 1376 C CA . PRO A 1 181 ? -12.273 19.926 -5.863 1.00 28.69 181 PRO A CA 1
ATOM 1377 C C . PRO A 1 181 ? -11.416 20.586 -4.772 1.00 28.69 181 PRO A C 1
ATOM 1379 O O . PRO A 1 181 ? -11.892 20.896 -3.680 1.00 28.69 181 PRO A O 1
ATOM 1382 N N . CYS A 1 182 ? -10.132 20.785 -5.071 1.00 31.70 182 CYS A N 1
ATOM 1383 C CA . CYS A 1 182 ? -9.184 21.457 -4.189 1.00 31.70 182 CYS A CA 1
ATOM 1384 C C . CYS A 1 182 ? -9.473 22.967 -4.187 1.00 31.70 182 CYS A C 1
ATOM 1386 O O . CYS A 1 182 ? -9.295 23.626 -5.207 1.00 31.70 182 CYS A O 1
ATOM 1388 N N . SER A 1 183 ? -9.924 23.525 -3.062 1.00 30.66 183 SER A N 1
ATOM 1389 C CA . SER A 1 183 ? -10.230 24.960 -2.936 1.00 30.66 183 SER A CA 1
ATOM 1390 C C . SER A 1 183 ? -9.043 25.816 -2.480 1.00 30.66 183 SER A C 1
ATOM 1392 O O . SER A 1 183 ? -9.204 27.020 -2.285 1.00 30.66 183 SER A O 1
ATOM 1394 N N . ARG A 1 184 ? -7.847 25.236 -2.296 1.00 28.30 184 ARG A N 1
ATOM 1395 C CA . ARG A 1 184 ? -6.648 25.982 -1.884 1.00 28.30 184 ARG A CA 1
ATOM 1396 C C . ARG A 1 184 ? -5.408 25.513 -2.650 1.00 28.30 184 ARG A C 1
ATOM 1398 O O . ARG A 1 184 ? -5.066 24.336 -2.556 1.00 28.30 184 ARG A O 1
ATOM 1405 N N . PRO A 1 185 ? -4.707 26.407 -3.369 1.00 26.27 185 PRO A N 1
ATOM 1406 C CA . PRO A 1 185 ? -3.374 26.114 -3.880 1.00 26.27 185 PRO A CA 1
ATOM 1407 C C . PRO A 1 185 ? -2.452 25.741 -2.717 1.00 26.27 185 PRO A C 1
ATOM 1409 O O . PRO A 1 185 ? -2.458 26.403 -1.678 1.00 26.27 185 PRO A O 1
ATOM 1412 N N . TRP A 1 186 ? -1.668 24.678 -2.880 1.00 32.44 186 TRP A N 1
ATOM 1413 C CA . TRP A 1 186 ? -0.594 24.372 -1.944 1.00 32.44 186 TRP A CA 1
ATOM 1414 C C . TRP A 1 186 ? 0.548 25.372 -2.136 1.00 32.44 186 TRP A C 1
ATOM 1416 O O . TRP A 1 186 ? 1.056 25.523 -3.248 1.00 32.44 186 TRP A O 1
ATOM 1426 N N . SER A 1 187 ? 0.957 26.028 -1.051 1.00 25.08 187 SER A N 1
ATOM 1427 C CA . SER A 1 187 ? 2.155 26.868 -1.010 1.00 25.08 187 SER A CA 1
ATOM 1428 C C . SER A 1 187 ? 3.302 26.079 -0.373 1.00 25.08 187 SER A C 1
ATOM 1430 O O . SER A 1 187 ? 3.110 25.521 0.711 1.00 25.08 187 SER A O 1
ATOM 1432 N N . PRO A 1 188 ? 4.493 26.021 -0.992 1.00 28.58 188 PRO A N 1
ATOM 1433 C CA . PRO A 1 188 ? 5.650 25.399 -0.362 1.00 28.58 188 PRO A CA 1
ATOM 1434 C C . PRO A 1 188 ? 6.074 26.192 0.890 1.00 28.58 188 PRO A C 1
ATOM 1436 O O . PRO A 1 188 ? 5.956 27.421 0.900 1.00 28.58 188 PRO A O 1
ATOM 1439 N N . PRO A 1 189 ? 6.587 25.529 1.944 1.00 32.06 189 PRO A N 1
ATOM 1440 C CA . PRO A 1 189 ? 7.191 26.228 3.072 1.00 32.06 189 PRO A CA 1
ATOM 1441 C C . PRO A 1 189 ? 8.417 27.019 2.598 1.00 32.06 189 PRO A C 1
ATOM 1443 O O . PRO A 1 189 ? 9.209 26.528 1.788 1.00 32.06 189 PRO A O 1
ATOM 1446 N N . ALA A 1 190 ? 8.553 28.251 3.094 1.00 31.88 190 ALA A N 1
ATOM 1447 C CA . ALA A 1 190 ? 9.685 29.113 2.780 1.00 31.88 190 ALA A CA 1
ATOM 1448 C C . ALA A 1 190 ? 11.008 28.431 3.185 1.00 31.88 190 ALA A C 1
ATOM 1450 O O . ALA A 1 190 ? 11.052 27.762 4.222 1.00 31.88 190 ALA A O 1
ATOM 1451 N N . PRO A 1 191 ? 12.083 28.575 2.390 1.00 29.67 191 PRO A N 1
ATOM 1452 C CA . PRO A 1 191 ? 13.384 28.036 2.757 1.00 29.67 191 PRO A CA 1
ATOM 1453 C C . PRO A 1 191 ? 13.844 28.678 4.070 1.00 29.67 191 PRO A C 1
ATOM 1455 O O . PRO A 1 191 ? 13.865 29.903 4.187 1.00 29.67 191 PRO A O 1
ATOM 1458 N N . SER A 1 192 ? 14.211 27.857 5.056 1.00 38.00 192 SER A N 1
ATOM 1459 C CA . SER A 1 192 ? 14.902 28.347 6.245 1.00 38.00 192 SER A CA 1
ATOM 1460 C C . SER A 1 192 ? 16.264 28.879 5.808 1.00 38.00 192 SER A C 1
ATOM 1462 O O . SER A 1 192 ? 17.110 28.117 5.335 1.00 38.00 192 SER A O 1
ATOM 1464 N N . THR A 1 193 ? 16.465 30.186 5.926 1.00 38.44 193 THR A N 1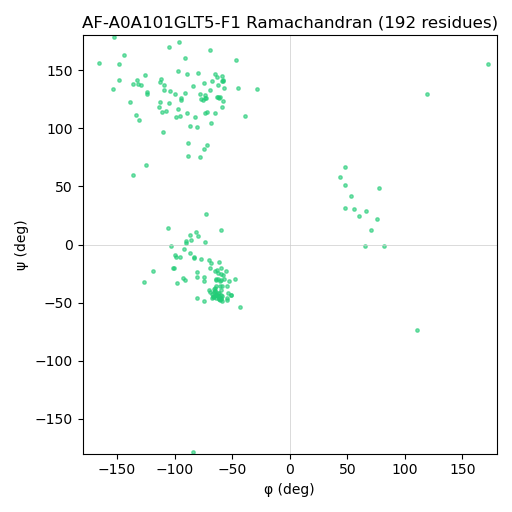
ATOM 1465 C CA . THR A 1 193 ? 17.802 30.781 5.919 1.00 38.44 193 THR A CA 1
ATOM 1466 C C . THR A 1 193 ? 18.628 30.176 7.056 1.00 38.44 193 THR A C 1
ATOM 1468 O O . THR A 1 193 ? 18.075 29.896 8.119 1.00 38.44 193 THR A O 1
ATOM 1471 N N . ALA A 1 194 ? 19.905 29.925 6.752 1.00 34.97 194 ALA A N 1
ATOM 1472 C CA . ALA A 1 194 ? 20.910 29.264 7.586 1.00 34.97 194 ALA A CA 1
ATOM 1473 C C . ALA A 1 194 ? 21.025 29.812 9.015 1.00 34.97 194 ALA A C 1
ATOM 1475 O O . ALA A 1 194 ? 20.782 31.026 9.203 1.00 34.97 194 ALA A O 1
#

Mean predicted aligned error: 10.55 Å

Secondary structure (DSSP, 8-state):
---TTSTHHHHHHHHTT-TTSS-GGGT--HHHHHHHHHHHHH-SSEEEEEE-EEGGGTEE-STTHHHHHHHHHHHHHTT---EEEE-TTTHHHHHHHHHHTT---EEE-S-THHHHHT--SEEEEEEEPPPPTTS--B-TT--B-SPPS-SSTT-PPPSSTTTTTS-TT-S-----B-SS---SPPPPPPP---

Foldseek 3Di:
DQDPVCNCVVVLCVQLVCPVVLNSVVVDDPVVVVVLVVLLLPWQEEEEEFWDADVVVLAIDLFFLLVSLVSQLVSVVVVHNYAYEYEPRCVVVNVVNNVVSVNDHYHYDLALLVVCVSVTQKYFYFHAWAQAPVRFTADLVRDTDDDSSDDHRPSDHDPDPVSVVCRGDPGGPTPIDGPDDDPDDDDDDDDDDD

Solvent-accessible surface area (backbone atoms only — not comparable to full-atom values): 11452 Å² total; per-residue (Å²): 132,82,50,84,92,50,59,56,74,68,48,47,62,61,61,42,57,33,88,82,72,68,60,39,45,83,73,62,47,72,67,61,54,51,55,52,48,53,53,57,72,72,34,53,29,36,32,42,34,32,39,34,72,38,75,96,74,76,39,50,50,76,64,22,28,54,60,46,22,53,53,48,34,54,40,48,75,70,72,31,60,58,37,40,33,30,30,77,77,26,38,68,60,39,51,54,32,15,55,78,45,73,46,83,54,68,48,71,42,61,50,33,46,64,58,55,74,66,64,35,48,22,39,36,34,25,35,42,61,60,62,36,93,87,72,46,39,49,49,82,84,68,47,78,50,84,77,73,70,58,66,50,49,79,79,65,81,72,96,53,84,45,54,75,67,52,50,49,69,54,79,71,56,66,56,73,47,63,73,65,88,80,91,65,87,87,74,81,80,78,81,79,78,131

Radius of gyration: 16.8 Å; Cα contacts (8 Å, |Δi|>4): 295; chains: 1; bounding box: 36×45×45 Å

pLDDT: mean 73.94, std 23.01, range [24.91, 98.06]